Protein AF-A0A124FRN6-F1 (afdb_monomer)

Secondary structure (DSSP, 8-state):
-HHHHHHHHHHHHHHHHHHH---HHHHHHHHHHHHHHHHHHHHHHHHHHTTS--EEE----HHHHHHHHHHHHHHHHHHHHHHHHTT-HHHHHHHHHHHHHHHHHHHH-GGGS--S--EEE-HHHHHHHHHHHHHHHHHHHH-S--SHHHHHHHHHHB-BHHHHHHHHHHHHHHHHHHHGGG--HHHHHHHHHHHHHHHHHHHHHHHHHHHHHHH-TTSS--BHHHHTT-S-HHHHHHHHHHHHHHHHHHTT-TTTTHHHHH--

Foldseek 3Di:
DVLLCCLQVVLVVLLVVLVVDPDPVVLLVSLLVSLVVLLVSLVVCCVVPVPPAKDFAFDDFDVVVVVLLVVLVVLLVVQLVLCVVVVPVLSNVLSVLLNVLVVVLCVVAVQAAADRTFWMDHNVLSVQSNCLSNVVSVVSSVPSNRQQSSLSSQLSTTQALVSNLSSLVSNLVSLLCLQCVVVDPLSNVLSVLLSSLLSVLSSLLSVLVSLLCVVCVDDGGPGNVVLVVDPPVVSNVSSVVSNVSSVCSNVLHPPNVVSVVSSD

Organism: NCBI:txid2198

Sequence (264 aa):
MQTLLFLILFPILVACLLLFVKQTTLRYAVVALSALAIGGASIYLLMQYAFEGAVYFAAPSEAASLVMVAIEMGLALFIVYMGAKFRNYLAIVLAVVQAALVVYLEISFPENLHAVNNLFIDQFSIIMALIVGLIGSLIAVYAVRYMETAAMFGLVFSNNLMWLFFFWEVTTITSFLLIGYSETEEATKNAFRALVMNLLGGVAFVVALIILAATEPTSGGIDLARVLTSPDAAVILIPAVLIGFAGITKAALMPFSSWLLGAM

Nearest PDB structures (foldseek):
  7qru-assembly1_D  TM=7.683E-01  e=3.987E-05  Alkalihalophilus pseudofirmus
  6z16-assembly1_d  TM=7.969E-01  e=2.245E-04  Anoxybacillus flavithermus WK1
  6u8y-assembly1_h  TM=8.069E-01  e=8.305E-04  Pyrococcus furiosus COM1
  8b9z-assembly1_L  TM=7.164E-01  e=1.049E-03  Drosophila melanogaster
  7zmh-assembly1_4  TM=6.243E-01  e=3.703E-03  Thermochaetoides thermophila DSM 1495

InterPro domains:
  IPR001516 NADH-Ubiquinone oxidoreductase (complex I), chain 5 N-terminal [PF00662] (112-149)
  IPR001750 NADH:quinone oxidoreductase/Mrp antiporter, transmembrane domain [PF00361] (158-263)
  IPR050616 CPA3 Na+/H+ Antiporter Subunit A [PTHR43373] (74-264)

Radius of gyration: 18.69 Å; Cα contacts (8 Å, |Δi|>4): 316; chains: 1; bounding box: 45×36×56 Å

Solvent-accessible surface area (backbone atoms only — not comparable to full-atom values): 13652 Å² total; per-residue (Å²): 109,71,67,57,54,40,57,35,47,47,48,49,53,50,39,58,50,48,74,74,47,81,52,67,70,60,41,51,51,53,40,44,54,49,22,52,52,41,31,50,52,30,52,49,50,41,76,74,46,72,86,52,72,78,48,75,37,68,57,84,62,68,72,52,50,57,51,50,52,54,49,50,53,52,51,33,51,49,46,36,51,52,19,60,77,69,68,37,62,67,45,28,51,47,36,50,52,40,49,50,50,51,52,50,46,52,74,74,39,64,66,39,65,53,37,74,45,38,31,45,43,39,76,64,38,49,54,50,42,36,49,50,20,47,53,42,22,56,46,37,64,73,42,94,70,70,62,49,62,25,25,52,44,37,37,55,37,36,25,23,51,66,54,24,49,51,21,49,51,52,34,51,52,40,52,30,57,60,39,28,60,81,68,39,74,65,31,40,54,25,16,52,48,38,40,42,46,37,46,55,15,49,41,35,33,52,53,18,50,49,51,54,54,68,74,57,81,85,61,49,27,58,33,51,74,52,66,77,65,57,87,59,61,79,71,49,46,59,33,52,51,27,41,48,48,21,47,39,36,67,69,34,38,88,90,47,31,70,35,60,70,47,61,111

pLDDT: mean 74.59, std 9.1, range [41.31, 87.62]

Mean predicted aligned error: 12.72 Å

Structure (mmCIF, N/CA/C/O backbone):
data_AF-A0A124FRN6-F1
#
_entry.id   AF-A0A124FRN6-F1
#
loop_
_atom_site.group_PDB
_atom_site.id
_atom_site.type_symbol
_atom_site.label_atom_id
_atom_site.label_alt_id
_atom_site.label_comp_id
_atom_site.label_asym_id
_atom_site.label_entity_id
_atom_site.label_seq_id
_atom_site.pdbx_PDB_ins_code
_atom_site.Cartn_x
_atom_site.Cartn_y
_atom_site.Cartn_z
_atom_site.occupancy
_atom_site.B_iso_or_equiv
_atom_site.auth_seq_id
_atom_site.auth_comp_id
_atom_site.auth_asym_id
_atom_site.auth_atom_id
_atom_site.pdbx_PDB_model_num
ATOM 1 N N . MET A 1 1 ? 22.481 1.039 1.596 1.00 58.66 1 MET A N 1
ATOM 2 C CA . MET A 1 1 ? 21.882 -0.219 2.114 1.00 58.66 1 MET A CA 1
ATOM 3 C C . MET A 1 1 ? 21.465 -0.137 3.586 1.00 58.66 1 MET A C 1
ATOM 5 O O . MET A 1 1 ? 20.301 -0.382 3.867 1.00 58.66 1 MET A O 1
ATOM 9 N N . GLN A 1 2 ? 22.354 0.218 4.527 1.00 65.94 2 GLN A N 1
ATOM 10 C CA . GLN A 1 2 ? 22.026 0.239 5.970 1.00 65.94 2 GLN A CA 1
ATOM 11 C C . GLN A 1 2 ? 20.905 1.229 6.338 1.00 65.94 2 GLN A C 1
ATOM 13 O O . GLN A 1 2 ? 20.021 0.892 7.115 1.00 65.94 2 GLN A O 1
ATOM 18 N N . THR A 1 3 ? 20.895 2.415 5.732 1.00 68.75 3 THR A N 1
ATOM 19 C CA . THR A 1 3 ? 19.863 3.447 5.928 1.00 68.75 3 THR A CA 1
ATOM 20 C C . THR A 1 3 ? 18.496 3.062 5.368 1.00 68.75 3 THR A C 1
ATOM 22 O O . THR A 1 3 ? 17.485 3.328 6.009 1.00 68.75 3 THR A O 1
ATOM 25 N N . LEU A 1 4 ? 18.453 2.371 4.226 1.00 70.00 4 LEU A N 1
ATOM 26 C CA . LEU A 1 4 ? 17.211 1.838 3.651 1.00 70.00 4 LEU A CA 1
ATOM 27 C C . LEU A 1 4 ? 16.591 0.749 4.525 1.00 70.00 4 LEU A C 1
ATOM 29 O O . LEU A 1 4 ? 15.417 0.817 4.873 1.00 70.00 4 LEU A O 1
ATOM 33 N N . LEU A 1 5 ? 17.399 -0.242 4.911 1.00 71.25 5 LEU A N 1
ATOM 34 C CA . LEU A 1 5 ? 16.956 -1.315 5.801 1.00 71.25 5 LEU A CA 1
ATOM 35 C C . LEU A 1 5 ? 16.501 -0.756 7.150 1.00 71.25 5 LEU A C 1
ATOM 37 O O . LEU A 1 5 ? 15.511 -1.230 7.696 1.00 71.25 5 LEU A O 1
ATOM 41 N N . PHE A 1 6 ? 17.177 0.279 7.658 1.00 75.94 6 PHE A N 1
ATOM 42 C CA . PHE A 1 6 ? 16.745 0.995 8.852 1.00 75.94 6 PHE A CA 1
ATOM 43 C C . PHE A 1 6 ? 15.372 1.649 8.653 1.00 75.94 6 PHE A C 1
ATOM 45 O O . PHE A 1 6 ? 14.477 1.385 9.445 1.00 75.94 6 PHE A O 1
ATOM 52 N N . LEU A 1 7 ? 15.158 2.429 7.588 1.00 71.19 7 LEU A N 1
ATOM 53 C CA . LEU A 1 7 ? 13.871 3.094 7.335 1.00 71.19 7 LEU A CA 1
ATOM 54 C C . LEU A 1 7 ? 12.696 2.118 7.163 1.00 71.19 7 LEU A C 1
ATOM 56 O O . LEU A 1 7 ? 11.576 2.468 7.517 1.00 71.19 7 LEU A O 1
ATOM 60 N N . ILE A 1 8 ? 12.940 0.899 6.674 1.00 69.31 8 ILE A N 1
ATOM 61 C CA . ILE A 1 8 ? 11.899 -0.129 6.512 1.00 69.31 8 ILE A CA 1
ATOM 62 C C . ILE A 1 8 ? 11.672 -0.914 7.817 1.00 69.31 8 ILE A C 1
ATOM 64 O O . ILE A 1 8 ? 10.535 -1.066 8.263 1.00 69.31 8 ILE A O 1
ATOM 68 N N . LEU A 1 9 ? 12.736 -1.416 8.455 1.00 71.69 9 LEU A N 1
ATOM 69 C CA . LEU A 1 9 ? 12.629 -2.331 9.602 1.00 71.69 9 LEU A CA 1
ATOM 70 C C . LEU A 1 9 ? 12.412 -1.610 10.934 1.00 71.69 9 LEU A C 1
ATOM 72 O O . LEU A 1 9 ? 11.720 -2.129 11.809 1.00 71.69 9 LEU A O 1
ATOM 76 N N . PHE A 1 10 ? 12.996 -0.426 11.115 1.00 75.06 10 PHE A N 1
ATOM 77 C CA . PHE A 1 10 ? 12.925 0.305 12.378 1.00 75.06 10 PHE A CA 1
ATOM 78 C C . PHE A 1 10 ? 11.485 0.683 12.770 1.00 75.06 10 PHE A C 1
ATOM 80 O O . PHE A 1 10 ? 11.111 0.417 13.914 1.00 75.06 10 PHE A O 1
ATOM 87 N N . PRO A 1 11 ? 10.625 1.188 11.860 1.00 71.38 11 PRO A N 1
ATOM 88 C CA . PRO A 1 11 ? 9.202 1.383 12.146 1.00 71.38 11 PRO A CA 1
ATOM 89 C C . PRO A 1 11 ? 8.481 0.119 12.634 1.00 71.38 11 PRO A C 1
ATOM 91 O O . PRO A 1 11 ? 7.678 0.191 13.563 1.00 71.38 11 PRO A O 1
ATOM 94 N N . ILE A 1 12 ? 8.785 -1.041 12.040 1.00 70.31 12 ILE A N 1
ATOM 95 C CA . ILE A 1 12 ? 8.179 -2.332 12.402 1.00 70.31 12 ILE A CA 1
ATOM 96 C C . ILE A 1 12 ? 8.640 -2.758 13.797 1.00 70.31 12 ILE A C 1
ATOM 98 O O . ILE A 1 12 ? 7.826 -3.154 14.628 1.00 70.31 12 ILE A O 1
ATOM 102 N N . LEU A 1 13 ? 9.937 -2.630 14.089 1.00 75.50 13 LEU A N 1
ATOM 103 C CA . LEU A 1 13 ? 10.493 -2.933 15.409 1.00 75.50 13 LEU A CA 1
ATOM 104 C C . LEU A 1 13 ? 9.875 -2.055 16.499 1.00 75.50 13 LEU A C 1
ATOM 106 O O . LEU A 1 13 ? 9.520 -2.557 17.566 1.00 75.50 13 LEU A O 1
ATOM 110 N N . VAL A 1 14 ? 9.703 -0.761 16.223 1.00 73.19 14 VAL A N 1
ATOM 111 C CA . VAL A 1 14 ? 9.035 0.167 17.139 1.00 73.19 14 VAL A CA 1
ATOM 112 C C . VAL A 1 14 ? 7.572 -0.234 17.329 1.00 73.19 14 VAL A C 1
ATOM 114 O O . VAL A 1 14 ? 7.122 -0.312 18.469 1.00 73.19 14 VAL A O 1
ATOM 117 N N . ALA A 1 15 ? 6.845 -0.569 16.259 1.00 68.25 15 ALA A N 1
ATOM 118 C CA . ALA A 1 15 ? 5.464 -1.042 16.353 1.00 68.25 15 ALA A CA 1
ATOM 119 C C . ALA A 1 15 ? 5.342 -2.307 17.226 1.00 68.25 15 ALA A C 1
ATOM 121 O O . ALA A 1 15 ? 4.504 -2.354 18.128 1.00 68.25 15 ALA A O 1
ATOM 122 N N . CYS A 1 16 ? 6.230 -3.289 17.038 1.00 71.56 16 CYS A N 1
ATOM 123 C CA . CYS A 1 16 ? 6.304 -4.485 17.879 1.00 71.56 16 CYS A CA 1
ATOM 124 C C . CYS A 1 16 ? 6.611 -4.145 19.345 1.00 71.56 16 CYS A C 1
ATOM 126 O O . CYS A 1 16 ? 5.976 -4.686 20.247 1.00 71.56 16 CYS A O 1
ATOM 128 N N . LEU A 1 17 ? 7.541 -3.222 19.605 1.00 76.81 17 LEU A N 1
ATOM 129 C CA . LEU A 1 17 ? 7.879 -2.779 20.960 1.00 76.81 17 LEU A CA 1
ATOM 130 C C . LEU A 1 17 ? 6.670 -2.128 21.651 1.00 76.81 17 LEU A C 1
ATOM 132 O O . LEU A 1 17 ? 6.405 -2.387 22.827 1.00 76.81 17 LEU A O 1
ATOM 136 N N . LEU A 1 18 ? 5.885 -1.336 20.918 1.00 71.62 18 LEU A N 1
ATOM 137 C CA . LEU A 1 18 ? 4.692 -0.674 21.448 1.00 71.62 18 LEU A CA 1
ATOM 138 C C . LEU A 1 18 ? 3.567 -1.639 21.851 1.00 71.62 18 LEU A C 1
ATOM 140 O O . LEU A 1 18 ? 2.751 -1.267 22.701 1.00 71.62 18 LEU A O 1
ATOM 144 N N . LEU A 1 19 ? 3.544 -2.872 21.325 1.00 72.19 19 LEU A N 1
ATOM 145 C CA . LEU A 1 19 ? 2.615 -3.917 21.781 1.00 72.19 19 LEU A CA 1
ATOM 146 C C . LEU A 1 19 ? 2.880 -4.327 23.237 1.00 72.19 19 LEU A C 1
ATOM 148 O O . LEU A 1 19 ? 1.944 -4.631 23.978 1.00 72.19 19 LEU A O 1
ATOM 152 N N . PHE A 1 20 ? 4.141 -4.295 23.671 1.00 74.69 20 PHE A N 1
ATOM 153 C CA . PHE A 1 20 ? 4.539 -4.673 25.029 1.00 74.69 20 PHE A CA 1
ATOM 154 C C . PHE A 1 20 ? 4.520 -3.490 26.006 1.00 74.69 20 PHE A C 1
ATOM 156 O O . PHE A 1 20 ? 4.359 -3.678 27.214 1.00 74.69 20 PHE A O 1
ATOM 163 N N . VAL A 1 21 ? 4.622 -2.256 25.502 1.00 71.88 21 VAL A N 1
ATOM 164 C CA . VAL A 1 21 ? 4.577 -1.042 26.326 1.00 71.88 21 VAL A CA 1
ATOM 165 C C . VAL A 1 21 ? 3.128 -0.620 26.575 1.00 71.88 21 VAL A C 1
ATOM 167 O O . VAL A 1 21 ? 2.474 0.009 25.740 1.00 71.88 21 VAL A O 1
ATOM 170 N N . LYS A 1 22 ? 2.625 -0.955 27.769 1.00 66.81 22 LYS A N 1
ATOM 171 C CA . LYS A 1 22 ? 1.270 -0.597 28.230 1.00 66.81 22 LYS A CA 1
ATOM 172 C C . LYS A 1 22 ? 1.171 0.809 28.838 1.00 66.81 22 LYS A C 1
ATOM 174 O O . LYS A 1 22 ? 0.078 1.360 28.895 1.00 66.81 22 LYS A O 1
ATOM 179 N N . GLN A 1 23 ? 2.283 1.394 29.291 1.00 73.38 23 GLN A N 1
ATOM 180 C CA . GLN A 1 23 ? 2.300 2.736 29.886 1.00 73.38 23 GLN A CA 1
ATOM 181 C C . GLN A 1 23 ? 2.271 3.836 28.816 1.00 73.38 23 GLN A C 1
ATOM 183 O O . GLN A 1 23 ? 3.148 3.900 27.954 1.00 73.38 23 GLN A O 1
ATOM 188 N N . THR A 1 24 ? 1.298 4.744 28.921 1.00 65.25 24 THR A N 1
ATOM 189 C CA . THR A 1 24 ? 1.036 5.818 27.948 1.00 65.25 24 THR A CA 1
ATOM 190 C C . THR A 1 24 ? 2.215 6.779 27.777 1.00 65.25 24 THR A C 1
ATOM 192 O O . THR A 1 24 ? 2.557 7.131 26.652 1.00 65.25 24 THR A O 1
ATOM 195 N N . THR A 1 25 ? 2.892 7.153 28.866 1.00 69.88 25 THR A N 1
ATOM 196 C CA . THR A 1 25 ? 4.038 8.079 28.823 1.00 69.88 25 THR A CA 1
ATOM 197 C C . THR A 1 25 ? 5.250 7.466 28.121 1.00 69.88 25 THR A C 1
ATOM 199 O O . THR A 1 25 ? 5.882 8.120 27.296 1.00 69.88 25 THR A O 1
ATOM 202 N N . LEU A 1 26 ? 5.546 6.190 28.396 1.00 72.38 26 LEU A N 1
ATOM 203 C CA . LEU A 1 26 ? 6.624 5.462 27.721 1.00 72.38 26 LEU A CA 1
ATOM 204 C C . LEU A 1 26 ? 6.300 5.234 26.245 1.00 72.38 26 LEU A C 1
ATOM 206 O O . LEU A 1 26 ? 7.174 5.395 25.402 1.00 72.38 26 LEU A O 1
ATOM 210 N N . ARG A 1 27 ? 5.041 4.923 25.920 1.00 67.56 27 ARG A N 1
ATOM 211 C CA . ARG A 1 27 ? 4.578 4.797 24.535 1.00 67.56 27 ARG A CA 1
ATOM 212 C C . ARG A 1 27 ? 4.789 6.100 23.763 1.00 67.56 27 ARG A C 1
ATOM 214 O O . ARG A 1 27 ? 5.354 6.062 22.678 1.00 67.56 27 ARG A O 1
ATOM 221 N N . TYR A 1 28 ? 4.413 7.242 24.339 1.00 68.69 28 TYR A N 1
ATOM 222 C CA . TYR A 1 28 ? 4.639 8.546 23.714 1.00 68.69 28 TYR A CA 1
ATOM 223 C C . TYR A 1 28 ? 6.132 8.866 23.549 1.00 68.69 28 TYR A C 1
ATOM 225 O O . TYR A 1 28 ? 6.548 9.296 22.479 1.00 68.69 28 TYR A O 1
ATOM 233 N N . ALA A 1 29 ? 6.958 8.604 24.567 1.00 75.12 29 ALA A N 1
ATOM 234 C CA . ALA A 1 29 ? 8.402 8.842 24.499 1.00 75.12 29 ALA A CA 1
ATOM 235 C C . ALA A 1 29 ? 9.090 7.977 23.429 1.00 75.12 29 ALA A C 1
ATOM 237 O O . ALA A 1 29 ? 9.903 8.481 22.656 1.00 75.12 29 ALA A O 1
ATOM 238 N N . VAL A 1 30 ? 8.731 6.692 23.346 1.00 76.94 30 VAL A N 1
ATOM 239 C CA . VAL A 1 30 ? 9.224 5.775 22.309 1.00 76.94 30 VAL A CA 1
ATOM 240 C C . VAL A 1 30 ? 8.810 6.262 20.922 1.00 76.94 30 VAL A C 1
ATOM 242 O O . VAL A 1 30 ? 9.650 6.322 20.027 1.00 76.94 30 VAL A O 1
ATOM 245 N N . VAL A 1 31 ? 7.546 6.661 20.748 1.00 71.38 31 VAL A N 1
ATOM 246 C CA . VAL A 1 31 ? 7.045 7.185 19.471 1.00 71.38 31 VAL A CA 1
ATOM 247 C C . VAL A 1 31 ? 7.776 8.469 19.085 1.00 71.38 31 VAL A C 1
ATOM 249 O O . VAL A 1 31 ? 8.286 8.553 17.973 1.00 71.38 31 VAL A O 1
ATOM 252 N N . ALA A 1 32 ? 7.927 9.428 19.998 1.00 76.25 32 ALA A N 1
ATOM 253 C CA . ALA A 1 32 ? 8.621 10.686 19.730 1.00 76.25 32 ALA A CA 1
ATOM 254 C C . ALA A 1 32 ? 10.102 10.482 19.365 1.00 76.25 32 ALA A C 1
ATOM 256 O O . ALA A 1 32 ? 10.593 11.080 18.408 1.00 76.25 32 ALA A O 1
ATOM 257 N N . LEU A 1 33 ? 10.809 9.595 20.073 1.00 81.50 33 LEU A N 1
ATOM 258 C CA . LEU A 1 33 ? 12.195 9.249 19.747 1.00 81.50 33 LEU A CA 1
ATOM 259 C C . LEU A 1 33 ? 12.301 8.535 18.395 1.00 81.50 33 LEU A C 1
ATOM 261 O O . LEU A 1 33 ? 13.192 8.843 17.605 1.00 81.50 33 LEU A O 1
ATOM 265 N N . SER A 1 34 ? 11.375 7.618 18.102 1.00 77.94 34 SER A N 1
ATOM 266 C CA . SER A 1 34 ? 11.346 6.925 16.812 1.00 77.94 34 SER A CA 1
ATOM 267 C C . SER A 1 34 ? 11.038 7.870 15.651 1.00 77.94 34 SER A C 1
ATOM 269 O O . SER A 1 34 ? 11.682 7.786 14.611 1.00 77.94 34 SER A O 1
ATOM 271 N N . ALA A 1 35 ? 10.131 8.825 15.855 1.00 75.62 35 ALA A N 1
ATOM 272 C CA . ALA A 1 35 ? 9.767 9.857 14.897 1.00 75.62 35 ALA A CA 1
ATOM 273 C C . ALA A 1 35 ? 10.975 10.743 14.552 1.00 75.62 35 ALA A C 1
ATOM 275 O O . ALA A 1 35 ? 11.264 10.958 13.376 1.00 75.62 35 ALA A O 1
ATOM 276 N N . LEU A 1 36 ? 11.739 11.175 15.561 1.00 81.62 36 LEU A N 1
ATOM 277 C CA . LEU A 1 36 ? 12.985 11.920 15.356 1.00 81.62 36 LEU A CA 1
ATOM 278 C C . LEU A 1 36 ? 14.043 11.093 14.616 1.00 81.62 36 LEU A C 1
ATOM 280 O O . LEU A 1 36 ? 14.701 11.612 13.715 1.00 81.62 36 LEU A O 1
ATOM 284 N N . ALA A 1 37 ? 14.190 9.810 14.955 1.00 83.25 37 ALA A N 1
ATOM 285 C CA . ALA A 1 37 ? 15.134 8.920 14.284 1.00 83.25 37 ALA A CA 1
ATOM 286 C C . ALA A 1 37 ? 14.763 8.683 12.809 1.00 83.25 37 ALA A C 1
ATOM 288 O O . ALA A 1 37 ? 15.638 8.718 11.947 1.00 83.25 37 ALA A O 1
ATOM 289 N N . ILE A 1 38 ? 13.475 8.497 12.502 1.00 81.31 38 ILE A N 1
ATOM 290 C CA . ILE A 1 38 ? 12.964 8.304 11.136 1.00 81.31 38 ILE A CA 1
ATOM 291 C C . ILE A 1 38 ? 13.095 9.591 10.317 1.00 81.31 38 ILE A C 1
ATOM 293 O O . ILE A 1 38 ? 13.590 9.551 9.189 1.00 81.31 38 ILE A O 1
ATOM 297 N N . GLY A 1 39 ? 12.707 10.740 10.880 1.00 80.62 39 GLY A N 1
ATOM 298 C CA . GLY A 1 39 ? 12.867 12.041 10.229 1.00 80.62 39 GLY A CA 1
ATOM 299 C C . GLY A 1 39 ? 14.338 12.353 9.944 1.00 80.62 39 GLY A C 1
ATOM 300 O O . GLY A 1 39 ? 14.691 12.715 8.822 1.00 80.62 39 GLY A O 1
ATOM 301 N N . GLY A 1 40 ? 15.217 12.112 10.922 1.00 82.69 40 GLY A N 1
ATOM 302 C CA . GLY A 1 40 ? 16.664 12.259 10.766 1.00 82.69 40 GLY A CA 1
ATOM 303 C C . GLY A 1 40 ? 17.253 11.317 9.713 1.00 82.69 40 GLY A C 1
ATOM 304 O O . GLY A 1 40 ? 18.014 11.761 8.858 1.00 82.69 40 GLY A O 1
ATOM 305 N N . ALA A 1 41 ? 16.860 10.039 9.715 1.00 82.12 41 ALA A N 1
ATOM 306 C CA . ALA A 1 41 ? 17.300 9.065 8.715 1.00 82.12 41 ALA A CA 1
ATOM 307 C C . ALA A 1 41 ? 16.823 9.419 7.296 1.00 82.12 41 ALA A C 1
ATOM 309 O O . ALA A 1 41 ? 17.561 9.214 6.334 1.00 82.12 41 ALA A O 1
ATOM 310 N N . SER A 1 42 ? 15.630 10.007 7.165 1.00 80.25 42 SER A N 1
ATOM 311 C CA . SER A 1 42 ? 15.087 10.467 5.879 1.00 80.25 42 SER A CA 1
ATOM 312 C C . SER A 1 42 ? 15.861 11.675 5.332 1.00 80.25 42 SER A C 1
ATOM 314 O O . SER A 1 42 ? 16.199 11.709 4.151 1.00 80.25 42 SER A O 1
ATOM 316 N N . ILE A 1 43 ? 16.222 12.637 6.193 1.00 83.00 43 ILE A N 1
ATOM 317 C CA . ILE A 1 43 ? 17.082 13.779 5.821 1.00 83.00 43 ILE A CA 1
ATOM 318 C C . ILE A 1 43 ? 18.504 13.309 5.483 1.00 83.00 43 ILE A C 1
ATOM 320 O O . ILE A 1 43 ? 19.116 13.801 4.537 1.00 83.00 43 ILE A O 1
ATOM 324 N N . TYR A 1 44 ? 19.031 12.334 6.225 1.00 83.31 44 TYR A N 1
ATOM 325 C CA . TYR A 1 44 ? 20.341 11.753 5.944 1.00 83.31 44 TYR A CA 1
ATOM 326 C C . TYR A 1 44 ? 20.373 11.048 4.579 1.00 83.31 44 TYR A C 1
ATOM 328 O O . TYR A 1 44 ? 21.340 11.198 3.835 1.00 83.31 44 TYR A O 1
ATOM 336 N N . LEU A 1 45 ? 19.297 10.342 4.208 1.00 80.00 45 LEU A N 1
ATOM 337 C CA . LEU A 1 45 ? 19.165 9.710 2.893 1.00 80.00 45 LEU A CA 1
ATOM 338 C C . LEU A 1 45 ? 19.199 10.750 1.762 1.00 80.00 45 LEU A C 1
ATOM 340 O O . LEU A 1 45 ? 19.913 10.548 0.781 1.00 80.00 45 LEU A O 1
ATOM 344 N N . LEU A 1 46 ? 18.518 11.891 1.932 1.00 80.31 46 LEU A N 1
ATOM 345 C CA . LEU A 1 46 ? 18.615 13.022 1.002 1.00 80.31 46 LEU A CA 1
ATOM 346 C C . LEU A 1 46 ? 20.066 13.504 0.865 1.00 80.31 46 LEU A C 1
ATOM 348 O O . LEU A 1 46 ? 20.563 13.606 -0.249 1.00 80.31 46 LEU A O 1
ATOM 352 N N . MET A 1 47 ? 20.763 13.781 1.970 1.00 80.44 47 MET A N 1
ATOM 353 C CA . MET A 1 47 ? 22.143 14.287 1.909 1.00 80.44 47 MET A CA 1
ATOM 354 C C . MET A 1 47 ? 23.106 13.321 1.209 1.00 80.44 47 MET A C 1
ATOM 356 O O . MET A 1 47 ? 24.063 13.765 0.581 1.00 80.44 47 MET A O 1
ATOM 360 N N . GLN A 1 48 ? 22.853 12.017 1.319 1.00 76.62 48 GLN A N 1
ATOM 361 C CA . GLN A 1 48 ? 23.712 10.981 0.760 1.00 76.62 48 GLN A CA 1
ATOM 362 C C . GLN A 1 48 ? 23.462 10.730 -0.735 1.00 76.62 48 GLN A C 1
ATOM 364 O O . GLN A 1 48 ? 24.421 10.510 -1.465 1.00 76.62 48 GLN A O 1
ATOM 369 N N . TYR A 1 49 ? 22.205 10.779 -1.190 1.00 75.62 49 TYR A N 1
ATOM 370 C CA . TYR A 1 49 ? 21.815 10.344 -2.541 1.00 75.62 49 TYR A CA 1
ATOM 371 C C . TYR A 1 49 ? 21.193 11.447 -3.418 1.00 75.62 49 TYR A C 1
ATOM 373 O O . TYR A 1 49 ? 20.804 11.168 -4.546 1.00 75.62 49 TYR A O 1
ATOM 381 N N . ALA A 1 50 ? 21.116 12.706 -2.960 1.00 67.50 50 ALA A N 1
ATOM 382 C CA . ALA A 1 50 ? 20.476 13.803 -3.707 1.00 67.50 50 ALA A CA 1
ATOM 383 C C . ALA A 1 50 ? 21.060 14.066 -5.108 1.00 67.50 50 ALA A C 1
ATOM 385 O O . ALA A 1 50 ? 20.350 14.582 -5.971 1.00 67.50 50 ALA A O 1
ATOM 386 N N . PHE A 1 51 ? 22.336 13.742 -5.332 1.00 63.84 51 PHE A N 1
ATOM 387 C CA . PHE A 1 51 ? 23.041 14.016 -6.590 1.00 63.84 51 PHE A CA 1
ATOM 388 C C . PHE A 1 51 ? 23.507 12.752 -7.324 1.00 63.84 51 PHE A C 1
ATOM 390 O O . PHE A 1 51 ? 24.099 12.861 -8.397 1.00 63.84 51 PHE A O 1
ATOM 397 N N . GLU A 1 52 ? 23.244 11.565 -6.774 1.00 62.03 52 GLU A N 1
ATOM 398 C CA . GLU A 1 52 ? 23.521 10.298 -7.453 1.00 62.03 52 GLU A CA 1
ATOM 399 C C . GLU A 1 52 ? 22.300 9.876 -8.290 1.00 62.03 52 GLU A C 1
ATOM 401 O O . GLU A 1 52 ? 21.155 10.184 -7.955 1.00 62.03 52 GLU A O 1
ATOM 406 N N . GLY A 1 53 ? 22.543 9.219 -9.431 1.00 61.00 53 GLY A N 1
ATOM 407 C CA . GLY A 1 53 ? 21.483 8.625 -10.257 1.00 61.00 53 GLY A CA 1
ATOM 408 C C . GLY A 1 53 ? 20.813 7.432 -9.563 1.00 61.00 53 GLY A C 1
ATOM 409 O O . GLY A 1 53 ? 21.042 7.185 -8.385 1.00 61.00 53 GLY A O 1
ATOM 410 N N . ALA A 1 54 ? 19.995 6.660 -10.284 1.00 62.78 54 ALA A N 1
ATOM 411 C CA . ALA A 1 54 ? 19.323 5.499 -9.698 1.00 62.78 54 ALA A CA 1
ATOM 412 C C . ALA A 1 54 ? 20.336 4.472 -9.144 1.00 62.78 54 ALA A C 1
ATOM 414 O O . ALA A 1 54 ? 21.115 3.890 -9.903 1.00 62.78 54 ALA A O 1
ATOM 415 N N . VAL A 1 55 ? 20.323 4.249 -7.823 1.00 66.75 55 VAL A N 1
ATOM 416 C CA . VAL A 1 55 ? 21.183 3.269 -7.139 1.00 66.75 55 VAL A CA 1
ATOM 417 C C . VAL A 1 55 ? 20.358 2.038 -6.779 1.00 66.75 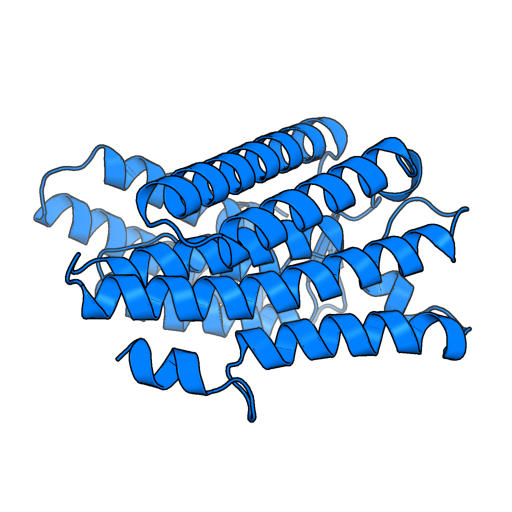55 VAL A C 1
ATOM 419 O O . VAL A 1 55 ? 19.329 2.133 -6.108 1.00 66.75 55 VAL A O 1
ATOM 422 N N . TYR A 1 56 ? 20.836 0.869 -7.199 1.00 70.75 56 TYR A N 1
ATOM 423 C CA . TYR A 1 56 ? 20.177 -0.419 -6.991 1.00 70.75 56 TYR A CA 1
ATOM 424 C C . TYR A 1 56 ? 20.895 -1.232 -5.908 1.00 70.75 56 TYR A C 1
ATOM 426 O O . TYR A 1 56 ? 22.124 -1.299 -5.885 1.00 70.75 56 TYR A O 1
ATOM 434 N N . PHE A 1 57 ? 20.134 -1.867 -5.015 1.00 65.88 57 PHE A N 1
ATOM 435 C CA . PHE A 1 57 ? 20.657 -2.702 -3.934 1.00 65.88 57 PHE A CA 1
ATOM 436 C C . PHE A 1 57 ? 20.129 -4.139 -4.038 1.00 65.88 57 PHE A C 1
ATOM 438 O O . PHE A 1 57 ? 18.919 -4.374 -4.111 1.00 65.88 57 PHE A O 1
ATOM 445 N N . ALA A 1 58 ? 21.042 -5.107 -3.959 1.00 62.69 58 ALA A N 1
ATOM 446 C CA . ALA A 1 58 ? 20.721 -6.522 -3.822 1.00 62.69 58 ALA A CA 1
ATOM 447 C C . ALA A 1 58 ? 20.467 -6.865 -2.341 1.00 62.69 58 ALA A C 1
ATOM 449 O O . ALA A 1 58 ? 21.330 -6.640 -1.491 1.00 62.69 58 ALA A O 1
ATOM 450 N N . ALA A 1 59 ? 19.286 -7.401 -2.023 1.00 57.94 59 ALA A N 1
ATOM 451 C CA . ALA A 1 59 ? 18.950 -7.926 -0.694 1.00 57.94 59 ALA A CA 1
ATOM 452 C C . ALA A 1 59 ? 18.805 -9.461 -0.766 1.00 57.94 59 ALA A C 1
ATOM 454 O O . ALA A 1 59 ? 18.299 -9.941 -1.782 1.00 57.94 59 ALA A O 1
ATOM 455 N N . PRO A 1 60 ? 19.210 -10.233 0.266 1.00 55.59 60 PRO A N 1
ATOM 456 C CA . PRO A 1 60 ? 19.161 -11.698 0.230 1.00 55.59 60 PRO A CA 1
ATOM 457 C C . PRO A 1 60 ? 17.723 -12.207 0.019 1.00 55.59 60 PRO A C 1
ATOM 459 O O . PRO A 1 60 ? 16.824 -11.860 0.784 1.00 55.59 60 PRO A O 1
ATOM 462 N N . SER A 1 61 ? 17.511 -12.998 -1.037 1.00 60.19 61 SER A N 1
ATOM 463 C CA . SER A 1 61 ? 16.219 -13.131 -1.731 1.00 60.19 61 SER A CA 1
ATOM 464 C C . SER A 1 61 ? 15.359 -14.346 -1.347 1.00 60.19 61 SER A C 1
ATOM 466 O O . SER A 1 61 ? 14.143 -14.283 -1.512 1.00 60.19 61 SER A O 1
ATOM 468 N N . GLU A 1 62 ? 15.928 -15.438 -0.829 1.00 60.59 62 GLU A N 1
ATOM 469 C CA . GLU A 1 62 ? 15.165 -16.690 -0.630 1.00 60.59 62 GLU A CA 1
ATOM 470 C C . GLU A 1 62 ? 14.418 -16.764 0.710 1.00 60.59 62 GLU A C 1
ATOM 472 O O . GLU A 1 62 ? 13.243 -17.109 0.756 1.00 60.59 62 GLU A O 1
ATOM 477 N N . ALA A 1 63 ? 15.054 -16.389 1.823 1.00 63.41 63 ALA A N 1
ATOM 478 C CA . ALA A 1 63 ? 14.384 -16.440 3.127 1.00 63.41 63 ALA A CA 1
ATOM 479 C C . ALA A 1 63 ? 13.324 -15.333 3.286 1.00 63.41 63 ALA A C 1
ATOM 481 O O . ALA A 1 63 ? 12.316 -15.527 3.960 1.00 63.41 63 ALA A O 1
ATOM 482 N N . ALA A 1 64 ? 13.541 -14.170 2.664 1.00 65.12 64 ALA A N 1
ATOM 483 C CA . ALA A 1 64 ? 12.621 -13.039 2.746 1.00 65.12 64 ALA A CA 1
ATOM 484 C C . ALA A 1 64 ? 11.341 -13.264 1.923 1.00 65.12 64 ALA A C 1
ATOM 486 O O . ALA A 1 64 ? 10.262 -12.912 2.393 1.00 65.12 64 ALA A O 1
ATOM 487 N N . SER A 1 65 ? 11.447 -13.880 0.738 1.00 66.81 65 SER A N 1
ATOM 488 C CA . SER A 1 65 ? 10.295 -14.222 -0.117 1.00 66.81 65 SER A CA 1
ATOM 489 C C . SER A 1 65 ? 9.347 -15.199 0.574 1.00 66.81 65 SER A C 1
ATOM 491 O O . SER A 1 65 ? 8.170 -14.882 0.731 1.00 66.81 65 SER A O 1
ATOM 493 N N . LEU A 1 66 ? 9.875 -16.302 1.116 1.00 70.94 66 LEU A N 1
ATOM 494 C CA . LEU A 1 66 ? 9.082 -17.286 1.863 1.00 70.94 66 LEU A CA 1
ATOM 495 C C . LEU A 1 66 ? 8.345 -16.655 3.059 1.00 70.94 66 LEU A C 1
ATOM 497 O O . LEU A 1 66 ? 7.179 -16.951 3.321 1.00 70.94 66 LEU A O 1
ATOM 501 N N . VAL A 1 67 ? 9.023 -15.770 3.797 1.00 73.56 67 VAL A N 1
ATOM 502 C CA . VAL A 1 67 ? 8.429 -15.078 4.947 1.00 73.56 67 VAL A CA 1
ATOM 503 C C . VAL A 1 67 ? 7.328 -14.111 4.508 1.00 73.56 67 VAL A C 1
ATOM 505 O O . VAL A 1 67 ? 6.290 -14.061 5.164 1.00 73.56 67 VAL A O 1
ATOM 508 N N . MET A 1 68 ? 7.506 -13.369 3.411 1.00 70.94 68 MET A N 1
ATOM 509 C CA . MET A 1 68 ? 6.471 -12.453 2.914 1.00 70.94 68 MET A CA 1
ATOM 510 C C . MET A 1 68 ? 5.217 -13.198 2.470 1.00 70.94 68 MET A C 1
ATOM 512 O O . MET A 1 68 ? 4.128 -12.822 2.889 1.00 70.94 68 MET A O 1
ATOM 516 N N . VAL A 1 69 ? 5.357 -14.297 1.730 1.00 73.31 69 VAL A N 1
ATOM 517 C CA . VAL A 1 69 ? 4.223 -15.131 1.297 1.00 73.31 69 VAL A CA 1
ATOM 518 C C . VAL A 1 69 ? 3.488 -15.724 2.495 1.00 73.31 69 VAL A C 1
ATOM 520 O O . VAL A 1 69 ? 2.258 -15.699 2.560 1.00 73.31 69 VAL A O 1
ATOM 523 N N . ALA A 1 70 ? 4.225 -16.214 3.497 1.00 77.31 70 ALA A N 1
ATOM 524 C CA . ALA A 1 70 ? 3.621 -16.705 4.732 1.00 77.31 70 ALA A CA 1
ATOM 525 C C . ALA A 1 70 ? 2.818 -15.606 5.454 1.00 77.31 70 ALA A C 1
ATOM 527 O O . ALA A 1 70 ? 1.730 -15.872 5.972 1.00 77.31 70 ALA A O 1
ATOM 528 N N . ILE A 1 71 ? 3.327 -14.368 5.463 1.00 79.31 71 ILE A N 1
ATOM 529 C CA . ILE A 1 71 ? 2.613 -13.211 6.013 1.00 79.31 71 ILE A CA 1
ATOM 530 C C . ILE A 1 71 ? 1.376 -12.891 5.165 1.00 79.31 71 ILE A C 1
ATOM 532 O O . ILE A 1 71 ? 0.306 -12.722 5.743 1.00 79.31 71 ILE A O 1
ATOM 536 N N . GLU A 1 72 ? 1.469 -12.859 3.833 1.00 78.31 72 GLU A N 1
ATOM 537 C CA . GLU A 1 72 ? 0.322 -12.612 2.943 1.00 78.31 72 GLU A CA 1
ATOM 538 C C . GLU A 1 72 ? -0.790 -13.640 3.142 1.00 78.31 72 GLU A C 1
ATOM 540 O O . GLU A 1 72 ? -1.952 -13.267 3.296 1.00 78.31 72 GLU A O 1
ATOM 545 N N . MET A 1 73 ? -0.446 -14.925 3.237 1.00 81.31 73 MET A N 1
ATOM 546 C CA . MET A 1 73 ? -1.415 -15.984 3.530 1.00 81.31 73 MET A CA 1
ATOM 547 C C . MET A 1 73 ? -2.054 -15.798 4.910 1.00 81.31 73 MET A C 1
ATOM 549 O O . MET A 1 73 ? -3.263 -15.983 5.067 1.00 81.31 73 MET A O 1
ATOM 553 N N . GLY A 1 74 ? -1.276 -15.375 5.911 1.00 82.88 74 GLY A N 1
ATOM 554 C CA . GLY A 1 74 ? -1.794 -15.017 7.232 1.00 82.88 74 GLY A CA 1
ATOM 555 C C . GLY A 1 74 ? -2.766 -13.832 7.192 1.00 82.88 74 GLY A C 1
ATOM 556 O O . GLY A 1 74 ? -3.826 -13.874 7.821 1.00 82.88 74 GLY A O 1
ATOM 557 N N . LEU A 1 75 ? -2.444 -12.796 6.418 1.00 78.00 75 LEU A N 1
ATOM 558 C CA . LEU A 1 75 ? -3.288 -11.619 6.216 1.00 78.00 75 LEU A CA 1
ATOM 559 C C . LEU A 1 75 ? -4.579 -11.973 5.464 1.00 78.00 75 LEU A C 1
ATOM 561 O O . LEU A 1 75 ? -5.662 -11.558 5.881 1.00 78.00 75 LEU A O 1
ATOM 565 N N . ALA A 1 76 ? -4.499 -12.801 4.421 1.00 82.00 76 ALA A N 1
ATOM 566 C CA . ALA A 1 76 ? -5.663 -13.298 3.695 1.00 82.00 76 ALA A CA 1
ATOM 567 C C . ALA A 1 76 ? -6.593 -14.111 4.609 1.00 82.00 76 ALA A C 1
ATOM 569 O O . ALA A 1 76 ? -7.801 -13.871 4.633 1.00 82.00 76 ALA A O 1
ATOM 570 N N . LEU A 1 77 ? -6.041 -15.013 5.432 1.00 85.62 77 LEU A N 1
ATOM 571 C CA . LEU A 1 77 ? -6.808 -15.754 6.441 1.00 85.62 77 LEU A CA 1
ATOM 572 C C . LEU A 1 77 ? -7.470 -14.820 7.459 1.00 85.62 77 LEU A C 1
ATOM 574 O O . LEU A 1 77 ? -8.628 -15.034 7.823 1.00 85.62 77 LEU A O 1
ATOM 578 N N . PHE A 1 78 ? -6.773 -13.769 7.894 1.00 83.00 78 PHE A N 1
ATOM 579 C CA . PHE A 1 78 ? -7.337 -12.763 8.790 1.00 83.00 78 PHE A CA 1
ATOM 580 C C . PHE A 1 78 ? -8.514 -12.015 8.148 1.00 83.00 78 PHE A C 1
ATOM 582 O O . PHE A 1 78 ? -9.557 -11.855 8.787 1.00 83.00 78 PHE A O 1
ATOM 589 N N . ILE A 1 79 ? -8.396 -11.613 6.878 1.00 79.69 79 ILE A N 1
ATOM 590 C CA . ILE A 1 79 ? -9.487 -10.965 6.137 1.00 79.69 79 ILE A CA 1
ATOM 591 C C . ILE A 1 79 ? -10.665 -11.923 5.955 1.00 79.69 79 ILE A C 1
ATOM 593 O O . ILE A 1 79 ? -11.808 -11.515 6.152 1.00 79.69 79 ILE A O 1
ATOM 597 N N . VAL A 1 80 ? -10.419 -13.197 5.642 1.00 84.56 80 VAL A N 1
ATOM 598 C CA . VAL A 1 80 ? -11.473 -14.217 5.528 1.00 84.56 80 VAL A CA 1
ATOM 599 C C . VAL A 1 80 ? -12.180 -14.425 6.867 1.00 84.56 80 VAL A C 1
ATOM 601 O O . VAL A 1 80 ? -13.409 -14.448 6.912 1.00 84.56 80 VAL A O 1
ATOM 604 N N . TYR A 1 81 ? -11.432 -14.509 7.970 1.00 85.50 81 TYR A N 1
ATOM 605 C CA . TYR A 1 81 ? -11.992 -14.623 9.316 1.00 85.50 81 TYR A CA 1
ATOM 606 C C . TYR A 1 81 ? -12.847 -13.403 9.687 1.00 85.50 81 TYR A C 1
ATOM 608 O O . TYR A 1 81 ? -13.986 -13.553 10.135 1.00 85.50 81 TYR A O 1
ATOM 616 N N . MET A 1 82 ? -12.338 -12.190 9.458 1.00 74.62 82 MET A N 1
ATOM 617 C CA . MET A 1 82 ? -13.078 -10.951 9.712 1.00 74.62 82 MET A CA 1
ATOM 618 C C . MET A 1 82 ? -14.302 -10.831 8.798 1.00 74.62 82 MET A C 1
ATOM 620 O O . MET A 1 82 ? -15.392 -10.502 9.261 1.00 74.62 82 MET A O 1
ATOM 624 N N . GLY A 1 83 ? -14.171 -11.172 7.518 1.00 76.81 83 GLY A N 1
ATOM 625 C CA . GLY A 1 83 ? -15.278 -11.220 6.568 1.00 76.81 83 GLY A CA 1
ATOM 626 C C . GLY A 1 83 ? -16.368 -12.202 7.000 1.00 76.81 83 GLY A C 1
ATOM 627 O O . GLY A 1 83 ? -17.549 -11.863 6.938 1.00 76.81 83 GLY A O 1
ATOM 628 N N . ALA A 1 84 ? -15.994 -13.380 7.510 1.00 83.94 84 ALA A N 1
ATOM 629 C CA . ALA A 1 84 ? -16.932 -14.370 8.039 1.00 83.94 84 ALA A CA 1
ATOM 630 C C . ALA A 1 84 ? -17.622 -13.879 9.321 1.00 83.94 84 ALA A C 1
ATOM 632 O O . ALA A 1 84 ? -18.845 -13.983 9.439 1.00 83.94 84 ALA A O 1
ATOM 633 N N . LYS A 1 85 ? -16.863 -13.275 10.246 1.00 79.56 85 LYS A N 1
ATOM 634 C CA . LYS A 1 85 ? -17.381 -12.695 11.496 1.00 79.56 85 LYS A CA 1
ATOM 635 C C . LYS A 1 85 ? -18.429 -11.608 11.238 1.00 79.56 85 LYS A C 1
ATOM 637 O O . LYS A 1 85 ? -19.438 -11.561 11.935 1.00 79.56 85 LYS A O 1
ATOM 642 N N . PHE A 1 86 ? -18.218 -10.775 10.220 1.00 75.69 86 PHE A N 1
ATOM 643 C CA . PHE A 1 86 ? -19.103 -9.659 9.869 1.00 75.69 86 PHE A CA 1
ATOM 644 C C . PHE A 1 86 ? -20.022 -9.943 8.662 1.00 75.69 86 PHE A C 1
ATOM 646 O O . PHE A 1 86 ? -20.654 -9.027 8.140 1.00 75.69 86 PHE A O 1
ATOM 653 N N . ARG A 1 87 ? -20.128 -11.211 8.225 1.00 78.38 87 ARG A N 1
ATOM 654 C CA . ARG A 1 87 ? -20.959 -11.687 7.094 1.00 78.38 87 ARG A CA 1
ATOM 655 C C . ARG A 1 87 ? -20.781 -10.911 5.779 1.00 78.38 87 ARG A C 1
ATOM 657 O O . ARG A 1 87 ? -21.712 -10.810 4.981 1.00 78.38 87 ARG A O 1
ATOM 664 N N . ASN A 1 88 ? -19.587 -10.385 5.517 1.00 76.50 88 ASN A N 1
ATOM 665 C CA . ASN A 1 88 ? -19.295 -9.694 4.267 1.00 76.50 88 ASN A CA 1
ATOM 666 C C . ASN A 1 88 ? -18.705 -10.664 3.236 1.00 76.50 88 ASN A C 1
ATOM 668 O O . ASN A 1 88 ? -17.490 -10.824 3.124 1.00 76.50 88 ASN A O 1
ATOM 672 N N . TYR A 1 89 ? -19.588 -11.311 2.474 1.00 80.31 89 TYR A N 1
ATOM 673 C CA . TYR A 1 89 ? -19.213 -12.321 1.481 1.00 80.31 89 TYR A CA 1
ATOM 674 C C . TYR A 1 89 ? -18.329 -11.774 0.352 1.00 80.31 89 TYR A C 1
ATOM 676 O O . TYR A 1 89 ? -17.492 -12.511 -0.160 1.00 80.31 89 TYR A O 1
ATOM 684 N N . LEU A 1 90 ? -18.452 -10.489 -0.005 1.00 76.94 90 LEU A N 1
ATOM 685 C CA . LEU A 1 90 ? -17.610 -9.875 -1.040 1.00 76.94 90 LEU A CA 1
ATOM 686 C C . LEU A 1 90 ? -16.149 -9.782 -0.594 1.00 76.94 90 LEU A C 1
ATOM 688 O O . LEU A 1 90 ? -15.259 -10.119 -1.367 1.00 76.94 90 LEU A O 1
ATOM 692 N N . ALA A 1 91 ? -15.902 -9.388 0.658 1.00 75.00 91 ALA A N 1
ATOM 693 C CA . ALA A 1 91 ? -14.549 -9.334 1.210 1.00 75.00 91 ALA A CA 1
ATOM 694 C C . ALA A 1 91 ? -13.905 -10.729 1.268 1.00 75.00 91 ALA A C 1
ATOM 696 O O . ALA A 1 91 ? -12.733 -10.874 0.936 1.00 75.00 91 ALA A O 1
ATOM 697 N N . ILE A 1 92 ? -14.685 -11.760 1.622 1.00 81.19 92 ILE A N 1
ATOM 698 C CA . ILE A 1 92 ? -14.214 -13.154 1.637 1.00 81.19 92 ILE A CA 1
ATOM 699 C C . ILE A 1 92 ? -13.841 -13.609 0.225 1.00 81.19 92 ILE A C 1
ATOM 701 O O . ILE A 1 92 ? -12.741 -14.112 0.021 1.00 81.19 92 ILE A O 1
ATOM 705 N N . VAL A 1 93 ? -14.739 -13.430 -0.751 1.00 85.00 93 VAL A N 1
ATOM 706 C CA . VAL A 1 93 ? -14.501 -13.874 -2.132 1.00 85.00 93 VAL A CA 1
ATOM 707 C C . VAL A 1 93 ? -13.289 -13.163 -2.724 1.00 85.00 93 VAL A C 1
ATOM 709 O O . VAL A 1 93 ? -12.426 -13.828 -3.286 1.00 85.00 93 VAL A O 1
ATOM 712 N N . LEU A 1 94 ? -13.184 -11.841 -2.558 1.00 80.12 94 LEU A N 1
ATOM 713 C CA . LEU A 1 94 ? -12.047 -11.075 -3.071 1.00 80.12 94 LEU A CA 1
ATOM 714 C C . LEU A 1 94 ? -10.729 -11.505 -2.419 1.00 80.12 94 LEU A C 1
ATOM 716 O O . LEU A 1 94 ? -9.770 -11.754 -3.140 1.00 80.12 94 LEU A O 1
ATOM 720 N N . ALA A 1 95 ? -10.694 -11.679 -1.094 1.00 82.88 95 ALA A N 1
ATOM 721 C CA . ALA A 1 95 ? -9.489 -12.121 -0.394 1.00 82.88 95 ALA A CA 1
ATOM 722 C C . ALA A 1 95 ? -9.053 -13.537 -0.805 1.00 82.88 95 ALA A C 1
ATOM 724 O O . ALA A 1 95 ? -7.864 -13.785 -0.985 1.00 82.88 95 ALA A O 1
ATOM 725 N N . VAL A 1 96 ? -10.003 -14.461 -0.997 1.00 86.19 96 VAL A N 1
ATOM 726 C CA . VAL A 1 96 ? -9.708 -15.829 -1.455 1.00 86.19 96 VAL A CA 1
ATOM 727 C C . VAL A 1 96 ? -9.205 -15.830 -2.895 1.00 86.19 96 VAL A C 1
ATOM 729 O O . VAL A 1 96 ? -8.216 -16.497 -3.185 1.00 86.19 96 VAL A O 1
ATOM 732 N N . VAL A 1 97 ? -9.852 -15.082 -3.794 1.00 87.50 97 VAL A N 1
ATOM 733 C CA . VAL A 1 97 ? -9.415 -14.963 -5.195 1.00 87.50 97 VAL A CA 1
ATOM 734 C C . VAL A 1 97 ? -8.017 -14.358 -5.259 1.00 87.50 97 VAL A C 1
ATOM 736 O O . VAL A 1 97 ? -7.156 -14.888 -5.952 1.00 87.50 97 VAL A O 1
ATOM 739 N N . GLN A 1 98 ? -7.765 -13.297 -4.499 1.00 81.19 98 GLN A N 1
ATOM 740 C CA . GLN A 1 98 ? -6.461 -12.650 -4.437 1.00 81.19 98 GLN A CA 1
ATOM 741 C C . GLN A 1 98 ? -5.376 -13.593 -3.904 1.00 81.19 98 GLN A C 1
ATOM 743 O O . GLN A 1 98 ? -4.343 -13.744 -4.550 1.00 81.19 98 GLN A O 1
ATOM 748 N N . ALA A 1 99 ? -5.623 -14.284 -2.788 1.00 84.31 99 ALA A N 1
ATOM 749 C CA . ALA A 1 99 ? -4.680 -15.258 -2.239 1.00 84.31 99 ALA A CA 1
ATOM 750 C C . ALA A 1 99 ? -4.410 -16.413 -3.219 1.00 84.31 99 ALA A C 1
ATOM 752 O O . ALA A 1 99 ? -3.266 -16.822 -3.399 1.00 84.31 99 ALA A O 1
ATOM 753 N N . ALA A 1 100 ? -5.445 -16.909 -3.904 1.00 83.19 100 ALA A N 1
ATOM 754 C CA . ALA A 1 100 ? -5.297 -17.955 -4.912 1.00 83.19 100 ALA A CA 1
ATOM 755 C C . ALA A 1 100 ? -4.445 -17.495 -6.106 1.00 83.19 100 ALA A C 1
ATOM 757 O O . ALA A 1 100 ? -3.630 -18.269 -6.605 1.00 83.19 100 ALA A O 1
ATOM 758 N N . LEU A 1 101 ? -4.603 -16.243 -6.546 1.00 81.06 101 LEU A N 1
ATOM 759 C CA . LEU A 1 101 ? -3.802 -15.666 -7.627 1.00 81.06 101 LEU A CA 1
ATOM 760 C C . LEU A 1 101 ? -2.330 -15.486 -7.228 1.00 81.06 101 LEU A C 1
ATOM 762 O O . LEU A 1 101 ? -1.456 -15.771 -8.042 1.00 81.06 101 LEU A O 1
ATOM 766 N N . VAL A 1 102 ? -2.049 -15.072 -5.987 1.00 80.62 102 VAL A N 1
ATOM 767 C CA . VAL A 1 102 ? -0.677 -14.974 -5.452 1.00 80.62 102 VAL A CA 1
ATOM 768 C C . VAL A 1 102 ? -0.006 -16.348 -5.425 1.00 80.62 102 VAL A C 1
ATOM 770 O O . VAL A 1 102 ? 1.080 -16.515 -5.976 1.00 80.62 102 VAL A O 1
ATOM 773 N N . VAL A 1 103 ? -0.687 -17.356 -4.870 1.00 80.50 103 VAL A N 1
ATOM 774 C CA . VAL A 1 103 ? -0.177 -18.737 -4.825 1.00 80.50 103 VAL A CA 1
ATOM 775 C C . VAL A 1 103 ? 0.037 -19.294 -6.236 1.00 80.50 103 VAL A C 1
ATOM 777 O O . VAL A 1 103 ? 1.030 -19.970 -6.495 1.00 80.50 103 VAL A O 1
ATOM 780 N N . TYR A 1 104 ? -0.867 -18.995 -7.174 1.00 80.25 104 TYR A N 1
ATOM 781 C CA . TYR A 1 104 ? -0.708 -19.394 -8.572 1.00 80.25 104 TYR A CA 1
ATOM 782 C C . TYR A 1 104 ? 0.534 -18.766 -9.216 1.00 80.25 104 TYR A C 1
ATOM 784 O O . TYR A 1 104 ? 1.257 -19.459 -9.934 1.00 80.25 104 TYR A O 1
ATOM 792 N N . LEU A 1 105 ? 0.794 -17.483 -8.954 1.00 74.31 105 LEU A N 1
ATOM 793 C CA . LEU A 1 105 ? 1.957 -16.764 -9.474 1.00 74.31 105 LEU A CA 1
ATOM 794 C C . LEU A 1 105 ? 3.260 -17.395 -8.958 1.00 74.31 105 LEU A C 1
ATOM 796 O O . LEU A 1 105 ? 4.161 -17.671 -9.747 1.00 74.31 105 LEU A O 1
ATOM 800 N N . GLU A 1 106 ? 3.325 -17.709 -7.666 1.00 72.19 106 GLU A N 1
ATOM 801 C CA . GLU A 1 106 ? 4.513 -18.289 -7.036 1.00 72.19 106 GLU A CA 1
ATOM 802 C C . GLU A 1 106 ? 4.814 -19.722 -7.496 1.00 72.19 106 GLU A C 1
ATOM 804 O O . GLU A 1 106 ? 5.962 -20.048 -7.794 1.00 72.19 106 GLU A O 1
ATOM 809 N N . ILE A 1 107 ? 3.786 -20.569 -7.628 1.00 73.69 107 ILE A N 1
ATOM 810 C CA . ILE A 1 107 ? 3.958 -21.948 -8.112 1.00 73.69 107 ILE A CA 1
ATOM 811 C C . ILE A 1 107 ? 4.317 -21.969 -9.605 1.00 73.69 107 ILE A C 1
ATOM 813 O O . ILE A 1 107 ? 5.083 -22.828 -10.042 1.00 73.69 107 ILE A O 1
ATOM 817 N N . SER A 1 108 ? 3.761 -21.047 -10.396 1.00 72.38 108 SER A N 1
ATOM 818 C CA . SER A 1 108 ? 3.930 -21.052 -11.854 1.00 72.38 108 SER A CA 1
ATOM 819 C C . SER A 1 108 ? 5.224 -20.382 -12.319 1.00 72.38 108 SER A C 1
ATOM 821 O O . SER A 1 108 ? 5.723 -20.731 -13.387 1.00 72.38 108 SER A O 1
ATOM 823 N N . PHE A 1 109 ? 5.780 -19.440 -11.547 1.00 65.44 109 PHE A N 1
ATOM 824 C CA . PHE A 1 109 ? 6.948 -18.647 -11.953 1.00 65.44 109 PHE A CA 1
ATOM 825 C C . PHE A 1 109 ? 8.018 -18.493 -10.851 1.00 65.44 109 PHE A C 1
ATOM 827 O O . PHE A 1 109 ? 8.395 -17.365 -10.526 1.00 65.44 109 PHE A O 1
ATOM 834 N N . PRO A 1 110 ? 8.575 -19.591 -10.305 1.00 59.00 110 PRO A N 1
ATOM 835 C CA . PRO A 1 110 ? 9.567 -19.525 -9.228 1.00 59.00 110 PRO A CA 1
ATOM 836 C C . PRO A 1 110 ? 10.854 -18.777 -9.629 1.00 59.00 110 PRO A C 1
ATOM 838 O O . PRO A 1 110 ? 11.386 -18.003 -8.840 1.00 59.00 110 PRO A O 1
ATOM 841 N N . GLU A 1 111 ? 11.336 -18.917 -10.870 1.00 54.62 111 GLU A N 1
ATOM 842 C CA . GLU A 1 111 ? 12.592 -18.280 -11.313 1.00 54.62 111 GLU A CA 1
ATOM 843 C C . GLU A 1 111 ? 12.455 -16.782 -11.667 1.00 54.62 111 GLU A C 1
ATOM 845 O O . GLU A 1 111 ? 13.443 -16.049 -11.620 1.00 54.62 111 GLU A O 1
ATOM 850 N N . ASN A 1 112 ? 11.243 -16.285 -11.956 1.00 50.91 112 ASN A N 1
ATOM 851 C CA . ASN A 1 112 ? 11.004 -14.881 -12.342 1.00 50.91 112 ASN A CA 1
ATOM 852 C C . ASN A 1 112 ? 10.701 -13.954 -11.154 1.00 50.91 112 ASN A C 1
ATOM 854 O O . ASN A 1 112 ? 10.454 -12.765 -11.342 1.00 50.91 112 ASN A O 1
ATOM 858 N N . LEU A 1 113 ? 10.731 -14.473 -9.928 1.00 52.72 113 LEU A N 1
ATOM 859 C CA . LEU A 1 113 ? 10.439 -13.719 -8.703 1.00 52.72 113 LEU A CA 1
ATOM 860 C C . LEU A 1 113 ? 11.691 -13.216 -7.981 1.00 52.72 113 LEU A C 1
ATOM 862 O O . LEU A 1 113 ? 11.624 -12.288 -7.167 1.00 52.72 113 LEU A O 1
ATOM 866 N N . HIS A 1 114 ? 12.848 -13.782 -8.317 1.00 54.41 114 HIS A N 1
ATOM 867 C CA . HIS A 1 114 ? 14.132 -13.421 -7.735 1.00 54.41 114 HIS A CA 1
ATOM 868 C C . HIS A 1 114 ? 14.761 -12.252 -8.493 1.00 54.41 114 HIS A C 1
ATOM 870 O O . HIS A 1 114 ? 15.654 -12.426 -9.318 1.00 54.41 114 HIS A O 1
ATOM 876 N N . ALA A 1 115 ? 14.306 -11.040 -8.184 1.00 53.56 115 ALA A N 1
ATOM 877 C CA . ALA A 1 115 ? 14.990 -9.829 -8.609 1.00 53.56 115 ALA A CA 1
ATOM 878 C C . ALA A 1 115 ? 16.427 -9.808 -8.058 1.00 53.56 115 ALA A C 1
ATOM 880 O O . ALA A 1 115 ? 16.652 -9.912 -6.848 1.00 53.56 115 ALA A O 1
ATOM 881 N N . VAL A 1 116 ? 17.412 -9.635 -8.945 1.00 57.56 116 VAL A N 1
ATOM 882 C CA . VAL A 1 116 ? 18.833 -9.492 -8.564 1.00 57.56 116 VAL A CA 1
ATOM 883 C C . VAL A 1 116 ? 19.037 -8.234 -7.702 1.00 57.56 116 VAL A C 1
ATOM 885 O O . VAL A 1 116 ? 19.892 -8.218 -6.819 1.00 57.56 116 VAL A O 1
ATOM 888 N N . ASN A 1 117 ? 18.197 -7.208 -7.899 1.00 58.28 117 ASN A N 1
ATOM 889 C CA . ASN A 1 117 ? 18.190 -5.955 -7.143 1.00 58.28 117 ASN A CA 1
ATOM 890 C C . ASN A 1 117 ? 16.793 -5.663 -6.564 1.00 58.28 117 ASN A C 1
ATOM 892 O O . ASN A 1 117 ? 15.944 -5.066 -7.226 1.00 58.28 117 ASN A O 1
ATOM 896 N N . ASN A 1 118 ? 16.558 -6.061 -5.312 1.00 66.38 118 ASN A N 1
ATOM 897 C CA . ASN A 1 118 ? 15.247 -5.968 -4.652 1.00 66.38 118 ASN A CA 1
ATOM 898 C C . ASN A 1 118 ? 14.842 -4.540 -4.227 1.00 66.38 118 ASN A C 1
ATOM 900 O O . ASN A 1 118 ? 13.653 -4.256 -4.082 1.00 66.38 118 ASN A O 1
ATOM 904 N N . LEU A 1 119 ? 15.805 -3.636 -4.020 1.00 69.31 119 LEU A N 1
ATOM 905 C CA . LEU A 1 119 ? 15.560 -2.269 -3.542 1.00 69.31 119 LEU A CA 1
ATOM 906 C C . LEU A 1 119 ? 16.213 -1.248 -4.477 1.00 69.31 119 LEU A C 1
ATOM 908 O O . LEU A 1 119 ? 17.325 -1.474 -4.959 1.00 69.31 119 LEU A O 1
ATOM 912 N N . PHE A 1 120 ? 15.552 -0.111 -4.692 1.00 73.25 120 PHE A N 1
ATOM 913 C CA . PHE A 1 120 ? 16.085 0.991 -5.496 1.00 73.25 120 PHE A CA 1
ATOM 914 C C . PHE A 1 120 ? 15.949 2.333 -4.773 1.00 73.25 120 PHE A C 1
ATOM 916 O O . PHE A 1 120 ? 15.113 2.501 -3.885 1.00 73.25 120 PHE A O 1
ATOM 923 N N . ILE A 1 121 ? 16.801 3.283 -5.152 1.00 75.81 121 ILE A N 1
ATOM 924 C CA . ILE A 1 121 ? 16.683 4.694 -4.787 1.00 75.81 121 ILE A CA 1
ATOM 925 C C . ILE A 1 121 ? 16.837 5.514 -6.059 1.00 75.81 121 ILE A C 1
ATOM 927 O O . ILE A 1 121 ? 17.881 5.460 -6.703 1.00 75.81 121 ILE A O 1
ATOM 931 N N . ASP A 1 122 ? 15.824 6.308 -6.380 1.00 79.56 122 ASP A N 1
ATOM 932 C CA . ASP A 1 122 ? 15.878 7.364 -7.384 1.00 79.56 122 ASP A CA 1
ATOM 933 C C . ASP A 1 122 ? 15.430 8.709 -6.785 1.00 79.56 122 ASP A C 1
ATOM 935 O O . ASP A 1 122 ? 14.986 8.795 -5.636 1.00 79.56 122 ASP A O 1
ATOM 939 N N . GLN A 1 123 ? 15.549 9.787 -7.562 1.00 76.56 123 GLN A N 1
ATOM 940 C CA . GLN A 1 123 ? 15.195 11.137 -7.109 1.00 76.56 123 GLN A CA 1
ATOM 941 C C . GLN A 1 123 ? 13.728 11.236 -6.660 1.00 76.56 123 GLN A C 1
ATOM 943 O O . GLN A 1 123 ? 13.419 11.949 -5.704 1.00 76.56 123 GLN A O 1
ATOM 948 N N . PHE A 1 124 ? 12.831 10.485 -7.303 1.00 75.69 124 PHE A N 1
ATOM 949 C CA . PHE A 1 124 ? 11.421 10.424 -6.932 1.00 75.69 124 PHE A CA 1
ATOM 950 C C . PHE A 1 124 ? 11.206 9.701 -5.591 1.00 75.69 124 PHE A C 1
ATOM 952 O O . PHE A 1 124 ? 10.504 10.216 -4.718 1.00 75.69 124 PHE A O 1
ATOM 959 N N . SER A 1 125 ? 11.874 8.567 -5.375 1.00 76.69 125 SER A N 1
ATOM 960 C CA . SER A 1 125 ? 11.831 7.798 -4.126 1.00 76.69 125 SER A CA 1
ATOM 961 C C . SER A 1 125 ? 12.402 8.588 -2.955 1.00 76.69 125 SER A C 1
ATOM 963 O O . SER A 1 125 ? 11.874 8.495 -1.852 1.00 76.69 125 SER A O 1
ATOM 965 N N . ILE A 1 126 ? 13.429 9.419 -3.173 1.00 80.56 126 ILE A N 1
ATOM 966 C CA . ILE A 1 126 ? 13.966 10.320 -2.138 1.00 80.56 126 ILE A CA 1
ATOM 967 C C . ILE A 1 126 ? 12.913 11.352 -1.714 1.00 80.56 126 ILE A C 1
ATOM 969 O O . ILE A 1 126 ? 12.717 11.574 -0.518 1.00 80.56 126 ILE A O 1
ATOM 973 N N . ILE A 1 127 ? 12.208 11.963 -2.673 1.00 81.81 127 ILE A N 1
ATOM 974 C CA . ILE A 1 127 ? 11.132 12.921 -2.378 1.00 81.81 127 ILE A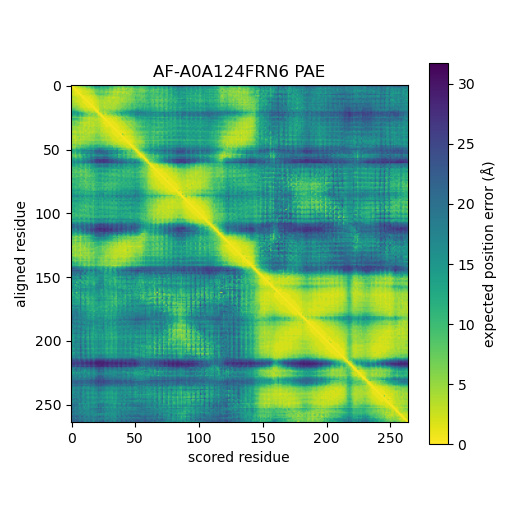 CA 1
ATOM 975 C C . ILE A 1 127 ? 10.005 12.228 -1.604 1.00 81.81 127 ILE A C 1
ATOM 977 O O . ILE A 1 127 ? 9.561 12.740 -0.576 1.00 81.81 127 ILE A O 1
ATOM 981 N N . MET A 1 128 ? 9.580 11.043 -2.042 1.00 80.12 128 MET A N 1
ATOM 982 C CA . MET A 1 128 ? 8.537 10.278 -1.356 1.00 80.12 128 MET A CA 1
ATOM 983 C C . MET A 1 128 ? 8.973 9.827 0.040 1.00 80.12 128 MET A C 1
ATOM 985 O O . MET A 1 128 ? 8.204 9.956 0.990 1.00 80.12 128 MET A O 1
ATOM 989 N N . ALA A 1 129 ? 10.221 9.395 0.212 1.00 79.94 129 ALA A N 1
ATOM 990 C CA . ALA A 1 129 ? 10.777 9.041 1.512 1.00 79.94 129 ALA A CA 1
ATOM 991 C C . ALA A 1 129 ? 10.831 10.238 2.470 1.00 79.94 129 ALA A C 1
ATOM 993 O O . ALA A 1 129 ? 10.550 10.082 3.655 1.00 79.94 129 ALA A O 1
ATOM 994 N N . LEU A 1 130 ? 11.138 11.442 1.976 1.00 81.25 130 LEU A N 1
ATOM 995 C CA . LEU A 1 130 ? 11.085 12.661 2.783 1.00 81.25 130 LEU A CA 1
ATOM 996 C C . LEU A 1 130 ? 9.663 13.002 3.213 1.00 81.25 130 LEU A C 1
ATOM 998 O O . LEU A 1 130 ? 9.454 13.340 4.375 1.00 81.25 130 LEU A O 1
ATOM 1002 N N . ILE A 1 131 ? 8.691 12.892 2.304 1.00 81.50 131 ILE A N 1
ATOM 1003 C CA . ILE A 1 131 ? 7.276 13.124 2.614 1.00 81.50 131 ILE A CA 1
ATOM 1004 C C . ILE A 1 131 ? 6.818 12.122 3.678 1.00 81.50 131 ILE A C 1
ATOM 1006 O O . ILE A 1 131 ? 6.321 12.528 4.727 1.00 81.50 131 ILE A O 1
ATOM 1010 N N . VAL A 1 132 ? 7.047 10.825 3.458 1.00 79.00 132 VAL A N 1
ATOM 1011 C CA . VAL A 1 132 ? 6.655 9.763 4.396 1.00 79.00 132 VAL A CA 1
ATOM 1012 C C . VAL A 1 132 ? 7.391 9.901 5.730 1.00 79.00 132 VAL A C 1
ATOM 1014 O O . VAL A 1 132 ? 6.776 9.756 6.781 1.00 79.00 132 VAL A O 1
ATOM 1017 N N . GLY A 1 133 ? 8.680 10.238 5.726 1.00 77.94 133 GLY A N 1
ATOM 1018 C CA . GLY A 1 133 ? 9.475 10.371 6.942 1.00 77.94 133 GLY A CA 1
ATOM 1019 C C . GLY A 1 133 ? 9.155 11.607 7.761 1.00 77.94 133 GLY A C 1
ATOM 1020 O O . GLY A 1 133 ? 8.908 11.495 8.958 1.00 77.94 133 GLY A O 1
ATOM 1021 N N . LEU A 1 134 ? 9.109 12.785 7.143 1.00 81.94 134 LEU A N 1
ATOM 1022 C CA . LEU A 1 134 ? 8.800 14.026 7.852 1.00 81.94 134 LEU A CA 1
ATOM 1023 C C . LEU A 1 134 ? 7.326 14.069 8.242 1.00 81.94 134 LEU A C 1
ATOM 1025 O O . LEU A 1 134 ? 7.020 14.152 9.428 1.00 81.94 134 LEU A O 1
ATOM 1029 N N . ILE A 1 135 ? 6.408 13.938 7.283 1.00 77.56 135 ILE A N 1
ATOM 1030 C CA . ILE A 1 135 ? 4.974 14.026 7.577 1.00 77.56 135 ILE A CA 1
ATOM 1031 C C . ILE A 1 135 ? 4.533 12.829 8.424 1.00 77.56 135 ILE A C 1
ATOM 1033 O O . ILE A 1 135 ? 3.827 13.013 9.411 1.00 77.56 135 ILE A O 1
ATOM 1037 N N . GLY A 1 136 ? 4.997 11.615 8.119 1.00 68.56 136 GLY A N 1
ATOM 1038 C CA . GLY A 1 136 ? 4.666 10.428 8.910 1.00 68.56 136 GLY A CA 1
ATOM 1039 C C . GLY A 1 136 ? 5.207 10.479 10.339 1.00 68.56 136 GLY A C 1
ATOM 1040 O O . GLY A 1 136 ? 4.528 10.002 11.241 1.00 68.56 136 GLY A O 1
ATOM 1041 N N . SER A 1 137 ? 6.372 11.092 10.587 1.00 70.69 137 SER A N 1
ATOM 1042 C CA . SER A 1 137 ? 6.891 11.310 11.950 1.00 70.69 137 SER A CA 1
ATOM 1043 C C . SER A 1 137 ? 6.077 12.353 12.729 1.00 70.69 137 SER A C 1
ATOM 1045 O O . SER A 1 137 ? 5.768 12.136 13.900 1.00 70.69 137 SER A O 1
ATOM 1047 N N . LEU A 1 138 ? 5.646 13.434 12.070 1.00 71.69 138 LEU A N 1
ATOM 1048 C CA . LEU A 1 138 ? 4.731 14.438 12.630 1.00 71.69 138 LEU A CA 1
ATOM 1049 C C . LEU A 1 138 ? 3.370 13.821 12.983 1.00 71.69 138 LEU A C 1
ATOM 1051 O O . LEU A 1 138 ? 2.867 14.023 14.090 1.00 71.69 138 LEU A O 1
ATOM 1055 N N . ILE A 1 139 ? 2.811 13.012 12.077 1.00 67.62 139 ILE A N 1
ATOM 1056 C CA . ILE A 1 139 ? 1.588 12.244 12.328 1.00 67.62 139 ILE A CA 1
ATOM 1057 C C . ILE A 1 139 ? 1.821 11.235 13.455 1.00 67.62 139 ILE A C 1
ATOM 1059 O O . ILE A 1 139 ? 0.940 11.093 14.285 1.00 67.62 139 ILE A O 1
ATOM 1063 N N . ALA A 1 140 ? 2.987 10.587 13.562 1.00 62.97 140 ALA A N 1
ATOM 1064 C CA . ALA A 1 140 ? 3.285 9.625 14.633 1.00 62.97 140 ALA A CA 1
ATOM 1065 C C . ALA A 1 140 ? 3.191 10.249 16.027 1.00 62.97 140 ALA A C 1
ATOM 1067 O O . ALA A 1 140 ? 2.581 9.688 16.935 1.00 62.97 140 ALA A O 1
ATOM 1068 N N . VAL A 1 141 ? 3.807 11.423 16.194 1.00 65.44 141 VAL A N 1
ATOM 1069 C CA . VAL A 1 141 ? 3.784 12.162 17.462 1.00 65.44 141 VAL A CA 1
ATOM 1070 C C . VAL A 1 141 ? 2.354 12.579 17.806 1.00 65.44 141 VAL A C 1
ATOM 1072 O O . VAL A 1 141 ? 1.980 12.581 18.977 1.00 65.44 141 VAL A O 1
ATOM 1075 N N . TYR A 1 142 ? 1.542 12.881 16.791 1.00 60.56 142 TYR A N 1
ATOM 1076 C CA . TYR A 1 142 ? 0.150 13.284 16.965 1.00 60.56 142 TYR A CA 1
ATOM 1077 C C . TYR A 1 142 ? -0.819 12.102 17.173 1.00 60.56 142 TYR A C 1
ATOM 1079 O O . TYR A 1 142 ? -1.745 12.181 17.979 1.00 60.56 142 TYR A O 1
ATOM 1087 N N . ALA A 1 143 ? -0.603 10.988 16.479 1.00 57.19 143 ALA A N 1
ATOM 1088 C CA . ALA A 1 143 ? -1.471 9.824 16.407 1.00 57.19 143 ALA A CA 1
ATOM 1089 C C . ALA A 1 143 ? -0.700 8.585 16.876 1.00 57.19 143 ALA A C 1
ATOM 1091 O O . ALA A 1 143 ? 0.073 7.971 16.145 1.00 57.19 143 ALA A O 1
ATOM 1092 N N . VAL A 1 144 ? -0.938 8.176 18.119 1.00 53.09 144 VAL A N 1
ATOM 1093 C CA . VAL A 1 144 ? -0.253 7.057 18.791 1.00 53.09 144 VAL A CA 1
ATOM 1094 C C . VAL A 1 144 ? -0.733 5.674 18.281 1.00 53.09 144 VAL A C 1
ATOM 1096 O O . VAL A 1 144 ? -0.970 4.745 19.051 1.00 53.09 144 VAL A O 1
ATOM 1099 N N . ARG A 1 145 ? -0.875 5.493 16.960 1.00 49.94 145 ARG A N 1
ATOM 1100 C CA . ARG A 1 145 ? -1.101 4.191 16.306 1.00 49.94 145 ARG A CA 1
ATOM 1101 C C . ARG A 1 145 ? -0.242 4.104 15.045 1.00 49.94 145 ARG A C 1
ATOM 1103 O O . ARG A 1 145 ? -0.579 4.651 14.005 1.00 49.94 145 ARG A O 1
ATOM 1110 N N . TYR A 1 146 ? 0.892 3.419 15.173 1.00 53.25 146 TYR A N 1
ATOM 1111 C CA . TYR A 1 146 ? 1.914 3.300 14.137 1.00 53.25 146 TYR A CA 1
ATOM 1112 C C . TYR A 1 146 ? 1.888 1.897 13.527 1.00 53.25 146 TYR A C 1
ATOM 1114 O O . TYR A 1 146 ? 2.366 0.942 14.134 1.00 53.25 146 TYR A O 1
ATOM 1122 N N . MET 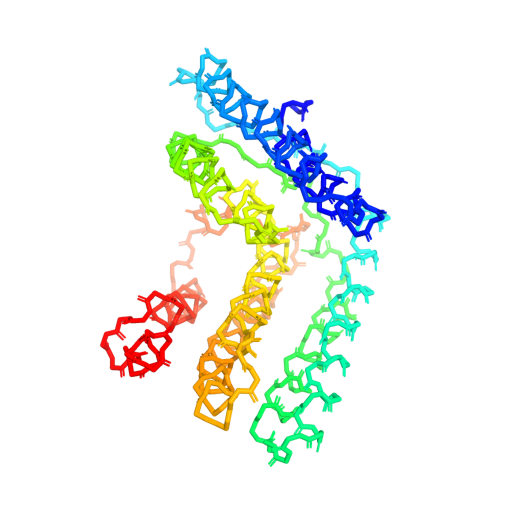A 1 147 ? 1.301 1.781 12.340 1.00 54.38 147 MET A N 1
ATOM 1123 C CA . MET A 1 147 ? 1.427 0.613 11.457 1.00 54.38 147 MET A CA 1
ATOM 1124 C C . MET A 1 147 ? 1.525 1.050 9.980 1.00 54.38 147 MET A C 1
ATOM 1126 O O . MET A 1 147 ? 2.202 0.388 9.201 1.00 54.38 147 MET A O 1
ATOM 1130 N N . GLU A 1 148 ? 0.968 2.212 9.597 1.00 57.22 148 GLU A N 1
ATOM 1131 C CA . GLU A 1 148 ? 0.965 2.655 8.190 1.00 57.22 148 GLU A CA 1
ATOM 1132 C C . GLU A 1 148 ? 2.344 3.098 7.690 1.00 57.22 148 GLU A C 1
ATOM 1134 O O . GLU A 1 148 ? 2.708 2.804 6.554 1.00 57.22 148 GLU A O 1
ATOM 1139 N N . THR A 1 149 ? 3.150 3.768 8.517 1.00 63.72 149 THR A N 1
ATOM 1140 C CA . THR A 1 149 ? 4.384 4.411 8.035 1.00 63.72 149 THR A CA 1
ATOM 1141 C C . THR A 1 149 ? 5.451 3.413 7.579 1.00 63.72 149 THR A C 1
ATOM 1143 O O . THR A 1 149 ? 6.149 3.674 6.604 1.00 63.72 149 THR A O 1
ATOM 1146 N N . ALA A 1 150 ? 5.542 2.245 8.221 1.00 67.00 150 ALA A N 1
ATOM 1147 C CA . ALA A 1 150 ? 6.458 1.176 7.818 1.00 67.00 150 ALA A CA 1
ATOM 1148 C C . ALA A 1 150 ? 6.148 0.653 6.409 1.00 67.00 150 ALA A C 1
ATOM 1150 O O . ALA A 1 150 ? 7.030 0.526 5.561 1.00 67.00 150 ALA A O 1
ATOM 1151 N N . ALA A 1 151 ? 4.868 0.378 6.163 1.00 70.31 151 ALA A N 1
ATOM 1152 C CA . ALA A 1 151 ? 4.400 -0.150 4.894 1.00 70.31 151 ALA A CA 1
ATOM 1153 C C . ALA A 1 151 ? 4.489 0.903 3.779 1.00 70.31 151 ALA A C 1
ATOM 1155 O O . ALA A 1 151 ? 4.839 0.567 2.653 1.00 70.31 151 ALA A O 1
ATOM 1156 N N . MET A 1 152 ? 4.288 2.187 4.098 1.00 75.31 152 MET A N 1
ATOM 1157 C CA . MET A 1 152 ? 4.512 3.283 3.147 1.00 75.31 152 MET A CA 1
ATOM 1158 C C . MET A 1 152 ? 5.984 3.411 2.736 1.00 75.31 152 MET A C 1
ATOM 1160 O O . MET A 1 152 ? 6.269 3.586 1.556 1.00 75.31 152 MET A O 1
ATOM 1164 N N . PHE A 1 153 ? 6.933 3.269 3.666 1.00 69.50 153 PHE A N 1
ATOM 1165 C CA . PHE A 1 153 ? 8.353 3.230 3.301 1.00 69.50 153 PHE A CA 1
ATOM 1166 C C . PHE A 1 153 ? 8.703 2.010 2.451 1.00 69.50 153 PHE A C 1
ATOM 1168 O O . PHE A 1 153 ? 9.430 2.140 1.468 1.00 69.50 153 PHE A O 1
ATOM 1175 N N . GLY A 1 154 ? 8.164 0.841 2.802 1.00 71.25 154 GLY A N 1
ATOM 1176 C CA . GLY A 1 154 ? 8.328 -0.369 2.005 1.00 71.25 154 GLY A CA 1
ATOM 1177 C C . GLY A 1 154 ? 7.828 -0.196 0.570 1.00 71.25 154 GLY A C 1
ATOM 1178 O O . GLY A 1 154 ? 8.549 -0.533 -0.362 1.00 71.25 154 GLY A O 1
ATOM 1179 N N . LEU A 1 155 ? 6.650 0.409 0.388 1.00 79.12 155 LEU A N 1
ATOM 1180 C CA . LEU A 1 155 ? 6.092 0.738 -0.928 1.00 79.12 155 LEU A CA 1
ATOM 1181 C C . LEU A 1 155 ? 7.018 1.632 -1.759 1.00 79.12 155 LEU A C 1
ATOM 1183 O O . LEU A 1 155 ? 7.230 1.360 -2.935 1.00 79.12 155 LEU A O 1
ATOM 1187 N N . VAL A 1 156 ? 7.565 2.690 -1.155 1.00 79.56 156 VAL A N 1
ATOM 1188 C CA . VAL A 1 156 ? 8.381 3.690 -1.864 1.00 79.56 156 VAL A CA 1
ATOM 1189 C C . VAL A 1 156 ? 9.729 3.127 -2.317 1.00 79.56 156 VAL A C 1
ATOM 1191 O O . VAL A 1 156 ? 10.195 3.474 -3.394 1.00 79.56 156 VAL A O 1
ATOM 1194 N N . PHE A 1 157 ? 10.363 2.267 -1.518 1.00 72.62 157 PHE A N 1
ATOM 1195 C CA . PHE A 1 157 ? 11.711 1.758 -1.811 1.00 72.62 157 PHE A CA 1
ATOM 1196 C C . PHE A 1 157 ? 11.739 0.431 -2.582 1.00 72.62 157 PHE A C 1
ATOM 1198 O O . PHE A 1 157 ? 12.817 -0.084 -2.905 1.00 72.62 157 PHE A O 1
ATOM 1205 N N . SER A 1 158 ? 10.576 -0.164 -2.841 1.00 74.56 158 SER A N 1
ATOM 1206 C CA . SER A 1 158 ? 10.480 -1.492 -3.435 1.00 74.56 158 SER A CA 1
ATOM 1207 C C . SER A 1 158 ? 10.643 -1.465 -4.955 1.00 74.56 158 SER A C 1
ATOM 1209 O O . SER A 1 158 ? 9.795 -0.935 -5.666 1.00 74.56 158 SER A O 1
ATOM 1211 N N . ASN A 1 159 ? 11.721 -2.075 -5.464 1.00 74.75 159 ASN A N 1
ATOM 1212 C CA . ASN A 1 159 ? 11.936 -2.229 -6.912 1.00 74.75 159 ASN A CA 1
ATOM 1213 C C . ASN A 1 159 ? 11.199 -3.453 -7.470 1.00 74.75 159 ASN A C 1
ATOM 1215 O O . ASN A 1 159 ? 10.794 -3.480 -8.630 1.00 74.75 159 ASN A O 1
ATOM 1219 N N . ASN A 1 160 ? 11.070 -4.487 -6.640 1.00 76.88 160 ASN A N 1
ATOM 1220 C CA . ASN A 1 160 ? 10.411 -5.730 -6.999 1.00 76.88 160 ASN A CA 1
ATOM 1221 C C . ASN A 1 160 ? 8.893 -5.540 -6.892 1.00 76.88 160 ASN A C 1
ATOM 1223 O O . ASN A 1 160 ? 8.369 -5.237 -5.820 1.00 76.88 160 ASN A O 1
ATOM 1227 N N . LEU A 1 161 ? 8.176 -5.747 -7.995 1.00 78.94 161 LEU A N 1
ATOM 12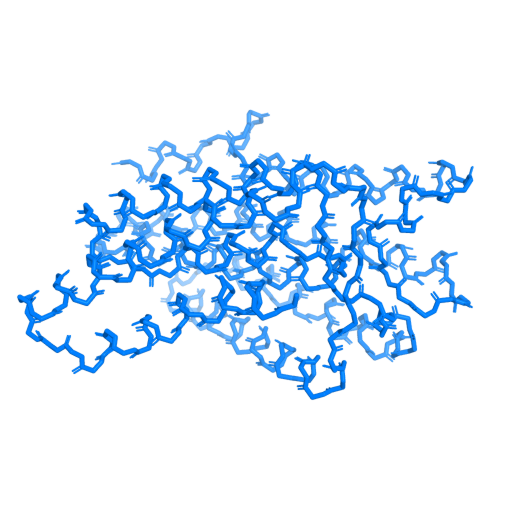28 C CA . LEU A 1 161 ? 6.735 -5.514 -8.051 1.00 78.94 161 LEU A CA 1
ATOM 1229 C C . LEU A 1 161 ? 5.929 -6.428 -7.105 1.00 78.94 161 LEU A C 1
ATOM 1231 O O . LEU A 1 161 ? 4.858 -6.028 -6.649 1.00 78.94 161 LEU A O 1
ATOM 1235 N N . MET A 1 162 ? 6.455 -7.603 -6.738 1.00 77.81 162 MET A N 1
ATOM 1236 C CA . MET A 1 162 ? 5.861 -8.455 -5.700 1.00 77.81 162 MET A CA 1
ATOM 1237 C C . MET A 1 162 ? 6.045 -7.857 -4.300 1.00 77.81 162 MET A C 1
ATOM 1239 O O . MET A 1 162 ? 5.108 -7.834 -3.510 1.00 77.81 162 MET A O 1
ATOM 1243 N N . TRP A 1 163 ? 7.225 -7.313 -3.993 1.00 75.62 163 TRP A N 1
ATOM 1244 C CA . TRP A 1 163 ? 7.458 -6.634 -2.713 1.00 75.62 163 TRP A CA 1
ATOM 1245 C C . TRP A 1 163 ? 6.616 -5.355 -2.605 1.00 75.62 163 TRP A C 1
ATOM 1247 O O . TRP A 1 163 ? 6.104 -5.035 -1.533 1.00 75.62 163 TRP A O 1
ATOM 1257 N N . LEU A 1 164 ? 6.435 -4.636 -3.716 1.00 83.12 164 LEU A N 1
ATOM 1258 C CA . LEU A 1 164 ? 5.562 -3.470 -3.780 1.00 83.12 164 LEU A CA 1
ATOM 1259 C C . LEU A 1 164 ? 4.120 -3.883 -3.468 1.00 83.12 164 LEU A C 1
ATOM 1261 O O . LEU A 1 164 ? 3.488 -3.268 -2.611 1.00 83.12 164 LEU A O 1
ATOM 1265 N N . PHE A 1 165 ? 3.627 -4.959 -4.085 1.00 83.50 165 PHE A N 1
ATOM 1266 C CA . PHE A 1 165 ? 2.307 -5.514 -3.787 1.00 83.50 165 PHE A CA 1
ATOM 1267 C C . PHE A 1 165 ? 2.151 -5.949 -2.320 1.00 83.50 165 PHE A C 1
ATOM 1269 O O . PHE A 1 165 ? 1.153 -5.608 -1.688 1.00 83.50 165 PHE A O 1
ATOM 1276 N N . PHE A 1 166 ? 3.157 -6.598 -1.733 1.00 83.75 166 PHE A N 1
ATOM 1277 C CA . PHE A 1 166 ? 3.143 -6.960 -0.314 1.00 83.75 166 PHE A CA 1
ATOM 1278 C C . PHE A 1 166 ? 2.910 -5.737 0.584 1.00 83.75 166 PHE A C 1
ATOM 1280 O O . PHE A 1 166 ? 1.977 -5.692 1.391 1.00 83.75 166 PHE A O 1
ATOM 1287 N N . PHE A 1 167 ? 3.725 -4.691 0.420 1.00 82.25 167 PHE A N 1
ATOM 1288 C CA . PHE A 1 167 ? 3.565 -3.462 1.198 1.00 82.25 167 PHE A CA 1
ATOM 1289 C C . PHE A 1 167 ? 2.254 -2.728 0.866 1.00 82.25 167 PHE A C 1
ATOM 1291 O O . PHE A 1 167 ? 1.656 -2.080 1.735 1.00 82.25 167 PHE A O 1
ATOM 1298 N N . TRP A 1 168 ? 1.757 -2.873 -0.365 1.00 85.81 168 TRP A N 1
ATOM 1299 C CA . TRP A 1 168 ? 0.435 -2.403 -0.763 1.00 85.81 168 TRP A CA 1
ATOM 1300 C C . TRP A 1 168 ? -0.664 -3.060 0.075 1.00 85.81 168 TRP A C 1
ATOM 1302 O O . TRP A 1 168 ? -1.533 -2.366 0.595 1.00 85.81 168 TRP A O 1
ATOM 1312 N N . GLU A 1 169 ? -0.618 -4.365 0.298 1.00 83.94 169 GLU A N 1
ATOM 1313 C CA . GLU A 1 169 ? -1.637 -5.055 1.093 1.00 83.94 169 GLU A CA 1
ATOM 1314 C C . GLU A 1 169 ? -1.532 -4.753 2.588 1.00 83.94 169 GLU A C 1
ATOM 1316 O O . GLU A 1 169 ? -2.547 -4.526 3.256 1.00 83.94 169 GLU A O 1
ATOM 1321 N N . VAL A 1 170 ? -0.310 -4.620 3.108 1.00 82.81 170 VAL A N 1
ATOM 1322 C CA . VAL A 1 170 ? -0.098 -4.211 4.504 1.00 82.81 170 VAL A CA 1
ATOM 1323 C C . VAL A 1 170 ? -0.725 -2.837 4.778 1.00 82.81 170 VAL A C 1
ATOM 1325 O O . VAL A 1 170 ? -1.381 -2.650 5.811 1.00 82.81 170 VAL A O 1
ATOM 1328 N N . THR A 1 171 ? -0.595 -1.878 3.854 1.00 82.44 171 THR A N 1
ATOM 1329 C CA . THR A 1 171 ? -1.262 -0.569 3.998 1.00 82.44 171 THR A CA 1
ATOM 1330 C C . THR A 1 171 ? -2.786 -0.692 3.938 1.00 82.44 171 THR A C 1
ATOM 1332 O O . THR A 1 171 ? -3.459 -0.088 4.767 1.00 82.44 171 THR A O 1
ATOM 1335 N N . THR A 1 172 ? -3.341 -1.527 3.047 1.00 84.31 172 THR A N 1
ATOM 1336 C CA . THR A 1 172 ? -4.797 -1.764 2.949 1.00 84.31 172 THR A CA 1
ATOM 1337 C C . THR A 1 172 ? -5.386 -2.248 4.278 1.00 84.31 172 THR A C 1
ATOM 1339 O O . THR A 1 172 ? -6.407 -1.734 4.743 1.00 84.31 172 THR A O 1
ATOM 1342 N N . ILE A 1 173 ? -4.730 -3.214 4.921 1.00 81.00 173 ILE A N 1
ATOM 1343 C CA . ILE A 1 173 ? -5.191 -3.791 6.191 1.00 81.00 173 ILE A CA 1
ATOM 1344 C C . ILE A 1 173 ? -5.033 -2.801 7.332 1.00 81.00 173 ILE A C 1
ATOM 1346 O O . ILE A 1 173 ? -5.911 -2.691 8.190 1.00 81.00 173 ILE A O 1
ATOM 1350 N N . THR A 1 174 ? -3.932 -2.057 7.338 1.00 78.06 174 THR A N 1
ATOM 1351 C CA . THR A 1 174 ? -3.722 -1.056 8.373 1.00 78.06 174 THR A CA 1
ATOM 1352 C C . THR A 1 174 ? -4.809 0.013 8.322 1.00 78.06 174 THR A C 1
ATOM 1354 O O . THR A 1 174 ? -5.422 0.292 9.353 1.00 78.06 174 THR A O 1
ATOM 1357 N N . SER A 1 175 ? -5.135 0.534 7.136 1.00 77.62 175 SER A N 1
ATOM 1358 C CA . SER A 1 175 ? -6.216 1.508 6.987 1.00 77.62 175 SER A CA 1
ATOM 1359 C C . SER A 1 175 ? -7.575 0.915 7.385 1.00 77.62 175 SER A C 1
ATOM 1361 O O . SER A 1 175 ? -8.352 1.578 8.065 1.00 77.62 175 SER A O 1
ATOM 1363 N N . PHE A 1 176 ? -7.848 -0.361 7.077 1.00 82.25 176 PHE A N 1
ATOM 1364 C CA . PHE A 1 176 ? -9.055 -1.054 7.553 1.00 82.25 176 PHE A CA 1
ATOM 1365 C C . PHE A 1 176 ? -9.157 -1.087 9.090 1.00 82.25 176 PHE A C 1
ATOM 1367 O O . PHE A 1 176 ? -10.201 -0.748 9.651 1.00 82.25 176 PHE A O 1
ATOM 1374 N N . LEU A 1 177 ? -8.071 -1.445 9.783 1.00 80.19 177 LEU A N 1
ATOM 1375 C CA . LEU A 1 177 ? -8.018 -1.494 11.251 1.00 80.19 177 LEU A CA 1
ATOM 1376 C C . LEU A 1 177 ? -8.078 -0.106 11.908 1.00 80.19 177 LEU A C 1
ATOM 1378 O O . LEU A 1 177 ? -8.493 0.019 13.066 1.00 80.19 177 LEU A O 1
ATOM 1382 N N . LEU A 1 178 ? -7.623 0.934 11.207 1.00 77.94 178 LEU A N 1
ATOM 1383 C CA . LEU A 1 178 ? -7.710 2.315 11.672 1.00 77.94 178 LEU A CA 1
ATOM 1384 C C . LEU A 1 178 ? -9.134 2.862 11.529 1.00 77.94 178 LEU A C 1
ATOM 1386 O O . LEU A 1 178 ? -9.656 3.391 12.508 1.00 77.94 178 LEU A O 1
ATOM 1390 N N . ILE A 1 179 ? -9.783 2.664 10.376 1.00 80.38 179 ILE A N 1
ATOM 1391 C CA . ILE A 1 179 ? -11.171 3.102 10.138 1.00 80.38 179 ILE A CA 1
ATOM 1392 C C . ILE A 1 179 ? -12.138 2.361 11.073 1.00 80.38 179 ILE A C 1
ATOM 1394 O O . ILE A 1 179 ? -13.041 2.964 11.644 1.00 80.38 179 ILE A O 1
ATOM 1398 N N . GLY A 1 180 ? -11.924 1.062 11.296 1.00 78.00 180 GLY A N 1
ATOM 1399 C CA . GLY A 1 180 ? -12.764 0.242 12.175 1.00 78.00 180 GLY A CA 1
ATOM 1400 C C . GLY A 1 180 ? -12.489 0.392 13.677 1.00 78.00 180 GLY A C 1
ATOM 1401 O O . GLY A 1 180 ? -13.043 -0.372 14.463 1.00 78.00 180 GLY A O 1
ATOM 1402 N N . TYR A 1 181 ? -11.628 1.323 14.103 1.00 79.12 181 TYR A N 1
ATOM 1403 C CA . TYR A 1 181 ? -11.131 1.381 15.486 1.00 79.12 181 TYR A CA 1
ATOM 1404 C C . TYR A 1 181 ? -12.189 1.676 16.546 1.00 79.12 181 TYR A C 1
ATOM 1406 O O . TYR A 1 181 ? -12.085 1.191 17.668 1.00 79.12 181 TYR A O 1
ATOM 1414 N N . SER A 1 182 ? -13.173 2.507 16.216 1.00 75.56 182 SER A N 1
ATOM 1415 C CA . SER A 1 182 ? -14.219 2.913 17.156 1.00 75.56 182 SER A CA 1
ATOM 1416 C C . SER A 1 182 ? -15.256 1.815 17.409 1.00 75.56 182 SER A C 1
ATOM 1418 O O . SER A 1 182 ? -16.116 2.006 18.264 1.00 75.56 182 SER A O 1
ATOM 1420 N N . GLU A 1 183 ? -15.184 0.686 16.686 1.00 77.56 183 GLU A N 1
ATOM 1421 C CA . GLU A 1 183 ? -16.061 -0.492 16.802 1.00 77.56 183 GLU A CA 1
ATOM 1422 C C . GLU A 1 183 ? -17.573 -0.184 16.755 1.00 77.56 183 GLU A C 1
ATOM 1424 O O . GLU A 1 183 ? -18.404 -1.023 17.102 1.00 77.56 183 GLU A O 1
ATOM 1429 N N . THR A 1 184 ? -17.965 1.002 16.280 1.00 83.31 184 THR A N 1
ATOM 1430 C CA . THR A 1 184 ? -19.370 1.327 16.025 1.00 83.31 184 THR A CA 1
ATOM 1431 C C . THR A 1 184 ? -19.850 0.596 14.771 1.00 83.31 184 THR A C 1
ATOM 1433 O O . THR A 1 184 ? -19.057 0.255 13.884 1.00 83.31 184 THR A O 1
ATOM 1436 N N . GLU A 1 185 ? -21.158 0.344 14.661 1.00 80.00 185 GLU A N 1
ATOM 1437 C CA . GLU A 1 185 ? -21.729 -0.304 13.468 1.00 80.00 185 GLU A CA 1
ATOM 1438 C C . GLU A 1 185 ? -21.415 0.483 12.187 1.00 80.00 185 GLU A C 1
ATOM 1440 O O . GLU A 1 185 ? -21.096 -0.103 11.150 1.00 80.00 185 GLU A O 1
ATOM 1445 N N . GLU A 1 186 ? -21.442 1.814 12.275 1.00 81.94 186 GLU A N 1
ATOM 1446 C CA . GLU A 1 186 ? -21.128 2.713 11.166 1.00 81.94 186 GLU A CA 1
ATOM 1447 C C . GLU A 1 186 ? -19.647 2.650 10.771 1.00 81.94 186 GLU A C 1
ATOM 1449 O O . GLU A 1 186 ? -19.337 2.420 9.599 1.00 81.94 186 GLU A O 1
ATOM 1454 N N . ALA A 1 187 ? -18.731 2.741 11.742 1.00 79.88 187 ALA A N 1
ATOM 1455 C CA . ALA A 1 187 ? -17.293 2.642 11.492 1.00 79.88 187 ALA A CA 1
ATOM 1456 C C . ALA A 1 187 ? -16.907 1.276 10.915 1.00 79.88 187 ALA A C 1
ATOM 1458 O O . ALA A 1 187 ? -16.130 1.189 9.967 1.00 79.88 187 ALA A O 1
ATOM 1459 N N . THR A 1 188 ? -17.516 0.201 11.420 1.00 81.00 188 THR A N 1
ATOM 1460 C CA . THR A 1 188 ? -17.311 -1.158 10.905 1.00 81.00 188 THR A CA 1
ATOM 1461 C C . THR A 1 188 ? -17.768 -1.263 9.450 1.00 81.00 188 THR A C 1
ATOM 1463 O O . THR A 1 188 ? -17.031 -1.754 8.593 1.00 81.00 188 THR A O 1
ATOM 1466 N N . LYS A 1 189 ? -18.966 -0.759 9.132 1.00 82.38 189 LYS A N 1
ATOM 1467 C CA . LYS A 1 189 ? -19.503 -0.771 7.765 1.00 82.38 189 LYS A CA 1
ATOM 1468 C C . LYS A 1 189 ? -18.623 0.024 6.798 1.00 82.38 189 LYS A C 1
ATOM 1470 O O . LYS A 1 189 ? -18.365 -0.449 5.689 1.00 82.38 189 LYS A O 1
ATOM 1475 N N . ASN A 1 190 ? -18.137 1.192 7.213 1.00 82.88 190 ASN A N 1
ATOM 1476 C CA . ASN A 1 190 ? -17.267 2.031 6.391 1.00 82.88 190 ASN A CA 1
ATOM 1477 C C . ASN A 1 190 ? -15.864 1.432 6.228 1.00 82.88 190 ASN A C 1
ATOM 1479 O O . ASN A 1 190 ? -15.338 1.431 5.114 1.00 82.88 190 ASN A O 1
ATOM 1483 N N . ALA A 1 191 ? -15.309 0.812 7.274 1.00 83.38 191 ALA A N 1
ATOM 1484 C CA . ALA A 1 191 ? -14.060 0.058 7.192 1.00 83.38 191 ALA A CA 1
ATOM 1485 C C . ALA A 1 191 ? -14.168 -1.072 6.160 1.00 83.38 191 ALA A C 1
ATOM 1487 O O . ALA A 1 191 ? -13.337 -1.178 5.260 1.00 83.38 191 ALA A O 1
ATOM 1488 N N . PHE A 1 192 ? -15.236 -1.875 6.212 1.00 82.31 192 PHE A N 1
ATOM 1489 C CA . PHE A 1 192 ? -15.462 -2.932 5.224 1.00 82.31 192 PHE A CA 1
ATOM 1490 C C . PHE A 1 192 ? -15.677 -2.397 3.805 1.00 82.31 192 PHE A C 1
ATOM 1492 O O . PHE A 1 192 ? -15.270 -3.048 2.844 1.00 82.31 192 PHE A O 1
ATOM 1499 N N . ARG A 1 193 ? -16.291 -1.220 3.648 1.00 83.00 193 ARG A N 1
ATOM 1500 C CA . ARG A 1 193 ? -16.452 -0.576 2.339 1.00 83.00 193 ARG A CA 1
ATOM 1501 C C . ARG A 1 193 ? -15.104 -0.176 1.740 1.00 83.00 193 ARG A C 1
ATOM 1503 O O . ARG A 1 193 ? -14.856 -0.478 0.575 1.00 83.00 193 ARG A O 1
ATOM 1510 N N . ALA A 1 194 ? -14.244 0.448 2.544 1.00 84.69 194 ALA A N 1
ATOM 1511 C CA . ALA A 1 194 ? -12.875 0.788 2.163 1.00 84.69 194 ALA A CA 1
ATOM 1512 C C . ALA A 1 194 ? -12.067 -0.469 1.812 1.00 84.69 194 ALA A C 1
ATOM 1514 O O . ALA A 1 194 ? -11.405 -0.514 0.777 1.00 84.69 194 ALA A O 1
ATOM 1515 N N . LEU A 1 195 ? -12.190 -1.523 2.625 1.00 86.06 195 LEU A N 1
ATOM 1516 C CA . LEU A 1 195 ? -11.521 -2.800 2.392 1.00 86.06 195 LEU A CA 1
ATOM 1517 C C . LEU A 1 195 ? -11.939 -3.432 1.059 1.00 86.06 195 LEU A C 1
ATOM 1519 O O . LEU A 1 195 ? -11.077 -3.808 0.277 1.00 86.06 195 LEU A O 1
ATOM 1523 N N . VAL A 1 196 ? -13.240 -3.511 0.760 1.00 84.75 196 VAL A N 1
ATOM 1524 C CA . VAL A 1 196 ? -13.735 -4.101 -0.499 1.00 84.75 196 VAL A CA 1
ATOM 1525 C C . VAL A 1 196 ? -13.236 -3.327 -1.722 1.00 84.75 196 VAL A C 1
ATOM 1527 O O . VAL A 1 196 ? -12.848 -3.944 -2.711 1.00 84.75 196 VAL A O 1
ATOM 1530 N N . MET A 1 197 ? -13.215 -1.992 -1.665 1.00 83.88 197 MET A N 1
ATOM 1531 C CA . MET A 1 197 ? -12.729 -1.169 -2.781 1.00 83.88 197 MET A CA 1
ATOM 1532 C C . MET A 1 197 ? -11.221 -1.325 -2.998 1.00 83.88 197 MET A C 1
ATOM 1534 O O . MET A 1 197 ? -10.786 -1.458 -4.140 1.00 83.88 197 MET A O 1
ATOM 1538 N N . ASN A 1 198 ? -10.440 -1.379 -1.919 1.00 87.25 198 ASN A N 1
ATOM 1539 C CA . ASN A 1 198 ? -8.995 -1.578 -2.005 1.00 87.25 198 ASN A CA 1
ATOM 1540 C C . ASN A 1 198 ? -8.626 -3.003 -2.444 1.00 87.25 198 ASN A C 1
ATOM 1542 O O . ASN A 1 198 ? -7.729 -3.153 -3.267 1.00 87.25 198 ASN A O 1
ATOM 1546 N N . LEU A 1 199 ? -9.345 -4.034 -1.978 1.00 84.00 199 LEU A N 1
ATOM 1547 C CA . LEU A 1 199 ? -9.157 -5.422 -2.427 1.00 84.00 199 LEU A CA 1
ATOM 1548 C C . LEU A 1 199 ? -9.486 -5.590 -3.912 1.00 84.00 199 LEU A C 1
ATOM 1550 O O . LEU A 1 199 ? -8.813 -6.331 -4.619 1.00 84.00 199 LEU A O 1
ATOM 1554 N N . LEU A 1 200 ? -10.498 -4.880 -4.415 1.00 87.62 200 LEU A N 1
ATOM 1555 C CA . LEU A 1 200 ? -10.825 -4.893 -5.839 1.00 87.62 200 LEU A CA 1
ATOM 1556 C C . LEU A 1 200 ? -9.671 -4.319 -6.685 1.00 87.62 200 LEU A C 1
ATOM 1558 O O . LEU A 1 200 ? -9.337 -4.880 -7.729 1.00 87.62 200 LEU A O 1
ATOM 1562 N N . GLY A 1 201 ? -9.022 -3.252 -6.209 1.00 84.19 201 GLY A N 1
ATOM 1563 C CA . GLY A 1 201 ? -7.773 -2.749 -6.785 1.00 84.19 201 GLY A CA 1
ATOM 1564 C C . GLY A 1 201 ? -6.611 -3.739 -6.650 1.00 84.19 201 GLY A C 1
ATOM 1565 O O . GLY A 1 201 ? -5.876 -3.950 -7.611 1.00 84.19 201 GLY A O 1
ATOM 1566 N N . GLY A 1 202 ? -6.477 -4.397 -5.496 1.00 86.00 202 GLY A N 1
ATOM 1567 C CA . GLY A 1 202 ? -5.466 -5.429 -5.241 1.00 86.00 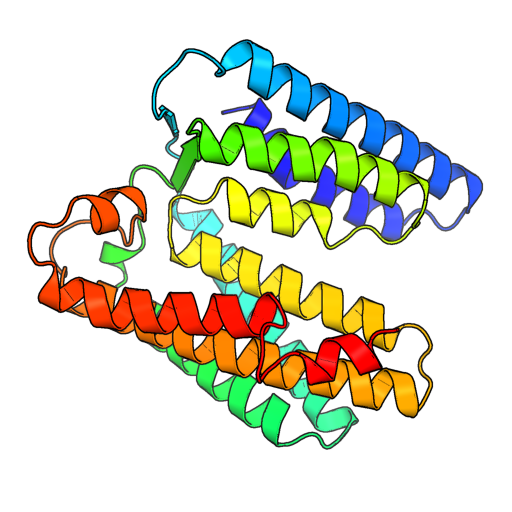202 GLY A CA 1
ATOM 1568 C C . GLY A 1 202 ? -5.566 -6.611 -6.209 1.00 86.00 202 GLY A C 1
ATOM 1569 O O . GLY A 1 202 ? -4.560 -7.015 -6.784 1.00 86.00 202 GLY A O 1
ATOM 1570 N N . VAL A 1 203 ? -6.776 -7.105 -6.493 1.00 86.50 203 VAL A N 1
ATOM 1571 C CA . VAL A 1 203 ? -7.001 -8.155 -7.505 1.00 86.50 203 VAL A CA 1
ATOM 1572 C C . VAL A 1 203 ? -6.529 -7.702 -8.889 1.00 86.50 203 VAL A C 1
ATOM 1574 O O . VAL A 1 203 ? -5.831 -8.454 -9.567 1.00 86.50 203 VAL A O 1
ATOM 1577 N N . ALA A 1 204 ? -6.860 -6.475 -9.307 1.00 87.38 204 ALA A N 1
ATOM 1578 C CA . ALA A 1 204 ? -6.379 -5.933 -10.578 1.00 87.38 204 ALA A CA 1
ATOM 1579 C C . ALA A 1 204 ? -4.843 -5.836 -10.613 1.00 87.38 204 ALA A C 1
ATOM 1581 O O . ALA A 1 204 ? -4.234 -6.173 -11.629 1.00 87.38 204 ALA A O 1
ATOM 1582 N N . PHE A 1 205 ? -4.218 -5.454 -9.495 1.00 87.19 205 PHE A N 1
ATOM 1583 C CA . PHE A 1 205 ? -2.765 -5.417 -9.351 1.00 87.19 205 PHE A CA 1
ATOM 1584 C C . PHE A 1 205 ? -2.144 -6.810 -9.539 1.00 87.19 205 PHE A C 1
ATOM 1586 O O . PHE A 1 205 ? -1.223 -6.957 -10.336 1.00 87.19 205 PHE A O 1
ATOM 1593 N N . VAL A 1 206 ? -2.673 -7.858 -8.894 1.00 84.94 206 VAL A N 1
ATOM 1594 C CA . VAL A 1 206 ? -2.148 -9.230 -9.062 1.00 84.94 206 VAL A CA 1
ATOM 1595 C C . VAL A 1 206 ? -2.334 -9.735 -10.491 1.00 84.94 206 VAL A C 1
ATOM 1597 O O . VAL A 1 206 ? -1.422 -10.339 -11.050 1.00 84.94 206 VAL A O 1
ATOM 1600 N N . VAL A 1 207 ? -3.477 -9.456 -11.126 1.00 85.56 207 VAL A N 1
ATOM 1601 C CA . VAL A 1 207 ? -3.689 -9.801 -12.542 1.00 85.56 207 VAL A CA 1
ATOM 1602 C C . VAL A 1 207 ? -2.650 -9.109 -13.431 1.00 85.56 207 VAL A C 1
ATOM 1604 O O . VAL A 1 207 ? -2.121 -9.742 -14.343 1.00 85.56 207 VAL A O 1
ATOM 1607 N N . ALA A 1 208 ? -2.296 -7.853 -13.140 1.00 83.94 208 ALA A N 1
ATOM 1608 C CA . ALA A 1 208 ? -1.218 -7.154 -13.836 1.00 83.94 208 ALA A CA 1
ATOM 1609 C C . ALA A 1 208 ? 0.131 -7.872 -13.676 1.00 83.94 208 ALA A C 1
ATOM 1611 O O . ALA A 1 208 ? 0.845 -8.046 -14.663 1.00 83.94 208 ALA A O 1
ATOM 1612 N N . LEU A 1 209 ? 0.454 -8.334 -12.461 1.00 83.19 209 LEU A N 1
ATOM 1613 C CA . LEU A 1 209 ? 1.679 -9.092 -12.190 1.00 83.19 209 LEU A CA 1
ATOM 1614 C C . LEU A 1 209 ? 1.714 -10.429 -12.9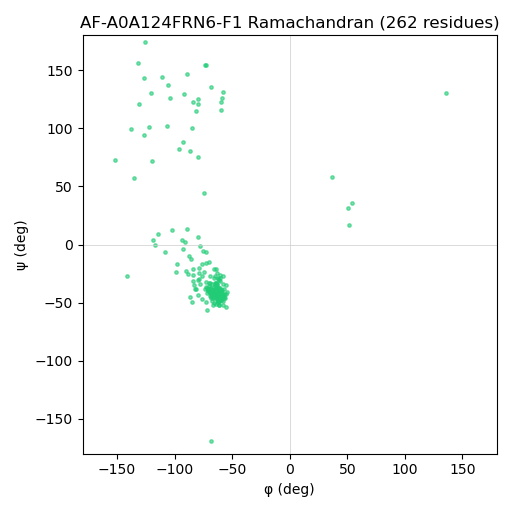32 1.00 83.19 209 LEU A C 1
ATOM 1616 O O . LEU A 1 209 ? 2.750 -10.778 -13.486 1.00 83.19 209 LEU A O 1
ATOM 1620 N N . ILE A 1 210 ? 0.592 -11.155 -12.992 1.00 82.00 210 ILE A N 1
ATOM 1621 C CA . ILE A 1 210 ? 0.493 -12.424 -13.732 1.00 82.00 210 ILE A CA 1
ATOM 1622 C C . ILE A 1 210 ? 0.733 -12.199 -15.226 1.00 82.00 210 ILE A C 1
ATOM 1624 O O . ILE A 1 210 ? 1.448 -12.977 -15.853 1.00 82.00 210 ILE A O 1
ATOM 1628 N N . ILE A 1 211 ? 0.156 -11.137 -15.799 1.00 79.69 211 ILE A N 1
ATOM 1629 C CA . ILE A 1 211 ? 0.359 -10.801 -17.213 1.00 79.69 211 ILE A CA 1
ATOM 1630 C C . ILE A 1 211 ? 1.834 -10.472 -17.467 1.00 79.69 211 ILE A C 1
ATOM 1632 O O . ILE A 1 211 ? 2.410 -11.048 -18.384 1.00 79.69 211 ILE A O 1
ATOM 1636 N N . LEU A 1 212 ? 2.456 -9.630 -16.630 1.00 77.19 212 LEU A N 1
ATOM 1637 C CA . LEU A 1 212 ? 3.881 -9.286 -16.748 1.00 77.19 212 LEU A CA 1
ATOM 1638 C C . LEU A 1 212 ? 4.788 -10.519 -16.622 1.00 77.19 212 LEU A C 1
ATOM 1640 O O . LEU A 1 212 ? 5.711 -10.687 -17.419 1.00 77.19 212 LEU A O 1
ATOM 1644 N N . ALA A 1 213 ? 4.492 -11.407 -15.671 1.00 74.81 213 ALA A N 1
ATOM 1645 C CA . ALA A 1 213 ? 5.230 -12.651 -15.462 1.00 74.81 213 ALA A CA 1
ATOM 1646 C C . ALA A 1 213 ? 5.113 -13.619 -16.653 1.00 74.81 213 ALA A C 1
ATOM 1648 O O . ALA A 1 213 ? 6.073 -14.309 -16.989 1.00 74.81 213 ALA A O 1
ATOM 1649 N N . ALA A 1 214 ? 3.945 -13.669 -17.304 1.00 73.25 214 ALA A N 1
ATOM 1650 C CA . ALA A 1 214 ? 3.698 -14.537 -18.453 1.00 73.25 214 ALA A CA 1
ATOM 1651 C C . ALA A 1 214 ? 4.344 -14.023 -19.752 1.00 73.25 214 ALA A C 1
ATOM 1653 O O . ALA A 1 214 ? 4.639 -14.819 -20.643 1.00 73.25 214 ALA A O 1
ATOM 1654 N N . THR A 1 215 ? 4.547 -12.709 -19.881 1.00 69.75 215 THR A N 1
ATOM 1655 C CA . THR A 1 215 ? 5.060 -12.080 -21.109 1.00 69.75 215 THR A CA 1
ATOM 1656 C C . THR A 1 215 ? 6.583 -11.998 -21.180 1.00 69.75 215 THR A C 1
ATOM 1658 O O . THR A 1 215 ? 7.127 -12.019 -22.281 1.00 69.75 215 THR A O 1
ATOM 1661 N N . GLU A 1 216 ? 7.286 -11.977 -20.043 1.00 62.03 216 GLU A N 1
ATOM 1662 C CA . GLU A 1 216 ? 8.758 -12.014 -19.988 1.00 62.03 216 GLU A CA 1
ATOM 1663 C C . GLU A 1 216 ? 9.269 -13.255 -19.215 1.00 62.03 216 GLU A C 1
ATOM 1665 O O . GLU A 1 216 ? 9.795 -13.135 -18.110 1.00 62.03 216 GLU A O 1
ATOM 1670 N N . PRO A 1 217 ? 9.155 -14.477 -19.778 1.00 51.78 217 PRO A N 1
ATOM 1671 C CA . PRO A 1 217 ? 9.480 -15.713 -19.060 1.00 51.78 217 PRO A CA 1
ATOM 1672 C C . PRO A 1 217 ? 10.981 -15.978 -18.837 1.00 51.78 217 PRO A C 1
ATOM 1674 O O . PRO A 1 217 ? 11.312 -16.945 -18.157 1.00 51.78 217 PRO A O 1
ATOM 1677 N N . THR A 1 218 ? 11.891 -15.171 -19.400 1.00 46.88 218 THR A N 1
ATOM 1678 C CA . THR A 1 218 ? 13.306 -15.562 -19.603 1.00 46.88 218 THR A CA 1
ATOM 1679 C C . THR A 1 218 ? 14.338 -14.758 -18.800 1.00 46.88 218 THR A C 1
ATOM 1681 O O . THR A 1 218 ? 15.536 -14.903 -19.045 1.00 46.88 218 THR A O 1
ATOM 1684 N N . SER A 1 219 ? 13.938 -13.901 -17.856 1.00 41.31 219 SER A N 1
ATOM 1685 C CA . SER A 1 219 ? 14.904 -13.019 -17.179 1.00 41.31 219 SER A CA 1
ATOM 1686 C C . SER A 1 219 ? 14.519 -12.611 -15.754 1.00 41.31 219 SER A C 1
ATOM 1688 O O . SER A 1 219 ? 14.236 -11.448 -15.500 1.00 41.31 219 SER A O 1
ATOM 1690 N N . GLY A 1 220 ? 14.609 -13.552 -14.810 1.00 48.50 220 GLY A N 1
ATOM 1691 C CA . GLY A 1 220 ? 14.997 -13.336 -13.404 1.00 48.50 220 GLY A CA 1
ATOM 1692 C C . GLY A 1 220 ? 14.535 -12.047 -12.708 1.00 48.50 220 GLY A C 1
ATOM 1693 O O . GLY A 1 220 ? 15.391 -11.282 -12.252 1.00 48.50 220 GLY A O 1
ATOM 1694 N N . GLY A 1 221 ? 13.223 -11.793 -12.644 1.00 56.22 221 GLY A N 1
ATOM 1695 C CA . GLY A 1 221 ? 12.630 -10.738 -11.807 1.00 56.22 221 GLY A CA 1
ATOM 1696 C C . GLY A 1 221 ? 11.542 -9.898 -12.487 1.00 56.22 221 GLY A C 1
ATOM 1697 O O . GLY A 1 221 ? 11.775 -9.327 -13.550 1.00 56.22 221 GLY A O 1
ATOM 1698 N N . ILE A 1 222 ? 10.386 -9.733 -11.829 1.00 68.12 222 ILE A N 1
ATOM 1699 C CA . ILE A 1 222 ? 9.379 -8.703 -12.151 1.00 68.12 222 ILE A CA 1
ATOM 1700 C C . ILE A 1 222 ? 9.836 -7.356 -11.547 1.00 68.12 222 ILE A C 1
ATOM 1702 O O . ILE A 1 222 ? 9.344 -6.905 -10.508 1.00 68.12 222 ILE A O 1
ATOM 1706 N N . ASP A 1 223 ? 10.828 -6.734 -12.185 1.00 71.44 223 ASP A N 1
ATOM 1707 C CA . ASP A 1 223 ? 11.451 -5.487 -11.725 1.00 71.44 223 ASP A CA 1
ATOM 1708 C C . ASP A 1 223 ? 10.760 -4.261 -12.327 1.00 71.44 223 ASP A C 1
ATOM 1710 O O . ASP A 1 223 ? 10.663 -4.135 -13.550 1.00 71.44 223 ASP A O 1
ATOM 1714 N N . LEU A 1 224 ? 10.384 -3.289 -11.493 1.00 70.69 224 LEU A N 1
ATOM 1715 C CA . LEU A 1 224 ? 9.795 -2.031 -11.959 1.00 70.69 224 LEU A CA 1
ATOM 1716 C C . LEU A 1 224 ? 10.728 -1.300 -12.938 1.00 70.69 224 LEU A C 1
ATOM 1718 O O . LEU A 1 224 ? 10.294 -0.846 -13.995 1.00 70.69 224 LEU A O 1
ATOM 1722 N N . ALA A 1 225 ? 12.025 -1.243 -12.627 1.00 67.50 225 ALA A N 1
ATOM 1723 C CA . ALA A 1 225 ? 13.019 -0.615 -13.494 1.00 67.50 225 ALA A CA 1
ATOM 1724 C C . ALA A 1 225 ? 13.142 -1.288 -14.872 1.00 67.50 225 ALA A C 1
ATOM 1726 O O . ALA A 1 225 ? 13.444 -0.606 -15.847 1.00 67.50 225 ALA A O 1
ATOM 1727 N N . ARG A 1 226 ? 12.892 -2.602 -14.971 1.00 67.81 226 ARG A N 1
ATOM 1728 C CA . ARG A 1 226 ? 12.943 -3.321 -16.252 1.00 67.81 226 ARG A CA 1
ATOM 1729 C C . ARG A 1 226 ? 11.681 -3.104 -17.068 1.00 67.81 226 ARG A C 1
ATOM 1731 O O . ARG A 1 226 ? 11.809 -2.774 -18.243 1.00 67.81 226 ARG A O 1
ATOM 1738 N N . VAL A 1 227 ? 10.509 -3.159 -16.429 1.00 71.19 227 VAL A N 1
ATOM 1739 C CA . VAL A 1 227 ? 9.213 -2.854 -17.066 1.00 71.19 227 VAL A CA 1
ATOM 1740 C C . VAL A 1 227 ? 9.217 -1.459 -17.702 1.00 71.19 227 VAL A C 1
ATOM 1742 O O . VAL A 1 227 ? 8.644 -1.260 -18.767 1.00 71.19 227 VAL A O 1
ATOM 1745 N N . LEU A 1 228 ? 9.904 -0.485 -17.099 1.00 70.88 228 LEU A N 1
ATOM 1746 C CA . LEU A 1 228 ? 10.036 0.866 -17.663 1.00 70.88 228 LEU A CA 1
ATOM 1747 C C . LEU A 1 228 ? 10.968 0.951 -18.885 1.00 70.88 228 LEU A C 1
ATOM 1749 O O . LEU A 1 228 ? 10.938 1.948 -19.605 1.00 70.88 228 LEU A O 1
ATOM 1753 N N . THR A 1 229 ? 11.797 -0.067 -19.119 1.00 70.00 229 THR A N 1
ATOM 1754 C CA . THR A 1 229 ? 12.773 -0.119 -20.219 1.00 70.00 229 THR A CA 1
ATOM 1755 C C . THR A 1 229 ? 12.399 -1.097 -21.333 1.00 70.00 229 THR A C 1
ATOM 1757 O O . THR A 1 229 ? 13.093 -1.124 -22.353 1.00 70.00 229 THR A O 1
ATOM 1760 N N . SER A 1 230 ? 11.333 -1.893 -21.179 1.00 66.44 230 SER A N 1
ATOM 1761 C CA . SER A 1 230 ? 10.962 -2.879 -22.196 1.00 66.44 230 SER A CA 1
ATOM 1762 C C . SER A 1 230 ? 10.463 -2.193 -23.484 1.00 66.44 230 SER A C 1
ATOM 1764 O O . SER A 1 230 ? 9.674 -1.247 -23.426 1.00 66.44 230 SER A O 1
ATOM 1766 N N . PRO A 1 231 ? 10.899 -2.655 -24.672 1.00 62.00 231 PRO A N 1
ATOM 1767 C CA . PRO A 1 231 ? 10.611 -1.990 -25.945 1.00 62.00 231 PRO A CA 1
ATOM 1768 C C . PRO A 1 231 ? 9.176 -2.200 -26.455 1.00 62.00 231 PRO A C 1
ATOM 1770 O O . PRO A 1 231 ? 8.728 -1.455 -27.328 1.00 62.00 231 PRO A O 1
ATOM 1773 N N . ASP A 1 232 ? 8.450 -3.194 -25.935 1.00 71.56 232 ASP A N 1
ATOM 1774 C CA . ASP A 1 232 ? 7.127 -3.571 -26.435 1.00 71.56 232 ASP A CA 1
ATOM 1775 C C . ASP A 1 232 ? 5.994 -2.924 -25.618 1.00 71.56 232 ASP A C 1
ATOM 1777 O O . ASP A 1 232 ? 5.400 -3.507 -24.705 1.00 71.56 232 ASP A O 1
ATOM 1781 N N . ALA A 1 233 ? 5.697 -1.665 -25.948 1.00 65.56 233 ALA A N 1
ATOM 1782 C CA . ALA A 1 233 ? 4.716 -0.845 -25.234 1.00 65.56 233 ALA A CA 1
ATOM 1783 C C . ALA A 1 233 ? 3.291 -1.433 -25.243 1.00 65.56 233 ALA A C 1
ATOM 1785 O O . ALA A 1 233 ? 2.505 -1.163 -24.333 1.00 65.56 233 ALA A O 1
ATOM 1786 N N . ALA A 1 234 ? 2.945 -2.245 -26.249 1.00 66.12 234 ALA A N 1
ATOM 1787 C CA . ALA A 1 234 ? 1.620 -2.854 -26.364 1.00 66.12 234 ALA A CA 1
ATOM 1788 C C . ALA A 1 234 ? 1.369 -3.913 -25.278 1.00 66.12 234 ALA A C 1
ATOM 1790 O O . ALA A 1 234 ? 0.245 -4.048 -24.794 1.00 66.12 234 ALA A O 1
ATOM 1791 N N . VAL A 1 235 ? 2.421 -4.622 -24.865 1.00 69.62 235 VAL A N 1
ATOM 1792 C CA . VAL A 1 235 ? 2.359 -5.684 -23.853 1.00 69.62 235 VAL A CA 1
ATOM 1793 C C . VAL A 1 235 ? 2.289 -5.098 -22.438 1.00 69.62 235 VAL A C 1
ATOM 1795 O O . VAL A 1 235 ? 1.574 -5.620 -21.584 1.00 69.62 235 VAL A O 1
ATOM 1798 N N . ILE A 1 236 ? 2.947 -3.956 -22.207 1.00 75.75 236 ILE A N 1
ATOM 1799 C CA . ILE A 1 236 ? 2.985 -3.262 -20.905 1.00 75.75 236 ILE A CA 1
ATOM 1800 C C . ILE A 1 236 ? 1.710 -2.452 -20.632 1.00 75.75 236 ILE A C 1
ATOM 1802 O O . ILE A 1 236 ? 1.354 -2.222 -19.474 1.00 75.75 236 ILE A O 1
ATOM 1806 N N . LEU A 1 237 ? 0.989 -2.034 -21.677 1.00 80.38 237 LEU A N 1
ATOM 1807 C CA . LEU A 1 237 ? -0.179 -1.164 -21.539 1.00 80.38 237 LEU A CA 1
ATOM 1808 C C . LEU A 1 237 ? -1.261 -1.768 -20.631 1.00 80.38 237 LEU A C 1
ATOM 1810 O O . LEU A 1 237 ? -1.816 -1.067 -19.787 1.00 80.38 237 LEU A O 1
ATOM 1814 N N . ILE A 1 238 ? -1.551 -3.064 -20.778 1.00 81.75 238 ILE A N 1
ATOM 1815 C CA . ILE A 1 238 ? -2.595 -3.739 -19.994 1.00 81.75 238 ILE A CA 1
ATOM 1816 C C . ILE A 1 238 ? -2.209 -3.804 -18.501 1.00 81.75 238 ILE A C 1
ATOM 1818 O O . ILE A 1 238 ? -2.996 -3.325 -17.679 1.00 81.75 238 ILE A O 1
ATOM 1822 N N . PRO A 1 239 ? -1.012 -4.296 -18.115 1.00 81.69 239 PRO A N 1
ATOM 1823 C CA . PRO A 1 239 ? -0.533 -4.208 -16.737 1.00 81.69 239 PRO A CA 1
ATOM 1824 C C . PRO A 1 239 ? -0.507 -2.785 -16.171 1.00 81.69 239 PRO A C 1
ATOM 1826 O O . PRO A 1 239 ? -0.940 -2.572 -15.040 1.00 81.69 239 PRO A O 1
ATOM 1829 N N . ALA A 1 240 ? -0.064 -1.797 -16.953 1.00 80.62 240 ALA A N 1
ATOM 1830 C CA . ALA A 1 240 ? -0.010 -0.403 -16.517 1.00 80.62 240 ALA A CA 1
ATOM 1831 C C . ALA A 1 240 ? -1.407 0.166 -16.217 1.00 80.62 240 ALA A C 1
ATOM 1833 O O . ALA A 1 240 ? -1.593 0.854 -15.214 1.00 80.62 240 ALA A O 1
ATOM 1834 N N . VAL A 1 241 ? -2.409 -0.157 -17.041 1.00 86.06 241 VAL A N 1
ATOM 1835 C CA . VAL A 1 241 ? -3.807 0.240 -16.807 1.00 86.06 241 VAL A CA 1
ATOM 1836 C C . VAL A 1 241 ? -4.372 -0.435 -15.557 1.00 86.06 241 VAL A C 1
ATOM 1838 O O . VAL A 1 241 ? -5.056 0.217 -14.772 1.00 86.06 241 VAL A O 1
ATOM 1841 N N . LEU A 1 242 ? -4.071 -1.716 -15.337 1.00 85.56 242 LEU A N 1
ATOM 1842 C CA . LEU A 1 242 ? -4.533 -2.466 -14.166 1.00 85.56 242 LEU A CA 1
ATOM 1843 C C . LEU A 1 242 ? -3.897 -1.968 -12.855 1.00 85.56 242 LEU A C 1
ATOM 1845 O O . LEU A 1 242 ? -4.602 -1.785 -11.862 1.00 85.56 242 LEU A O 1
ATOM 1849 N N . ILE A 1 243 ? -2.594 -1.670 -12.861 1.00 85.69 243 ILE A N 1
ATOM 1850 C CA . ILE A 1 243 ? -1.900 -1.033 -11.729 1.00 85.69 243 ILE A CA 1
ATOM 1851 C C . ILE A 1 243 ? -2.428 0.392 -11.514 1.00 85.69 243 ILE A C 1
ATOM 1853 O O . ILE A 1 243 ? -2.688 0.795 -10.380 1.00 85.69 243 ILE A O 1
ATOM 1857 N N . GLY A 1 244 ? -2.655 1.148 -12.591 1.00 83.81 2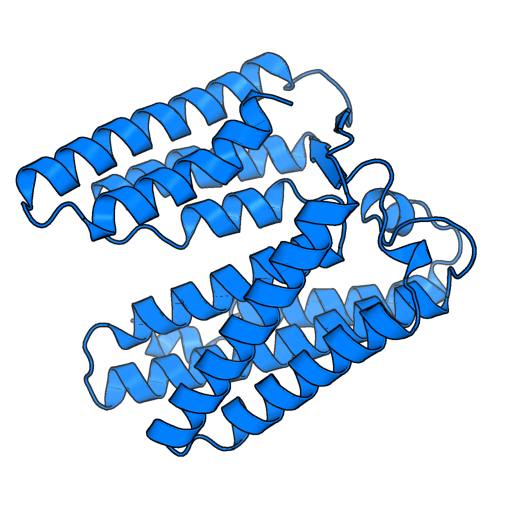44 GLY A N 1
ATOM 1858 C CA . GLY A 1 244 ? -3.256 2.481 -12.531 1.00 83.81 244 GLY A CA 1
ATOM 1859 C C . GLY A 1 244 ? -4.656 2.454 -11.919 1.00 83.81 244 GLY A C 1
ATOM 1860 O O . GLY A 1 244 ? -4.981 3.283 -11.073 1.00 83.81 244 GLY A O 1
ATOM 1861 N N . PHE A 1 245 ? -5.463 1.455 -12.269 1.00 87.06 245 PHE A N 1
ATOM 1862 C CA . PHE A 1 245 ? -6.770 1.223 -11.668 1.00 87.06 245 PHE A CA 1
ATOM 1863 C C . PHE A 1 245 ? -6.672 0.928 -10.163 1.00 87.06 245 PHE A C 1
ATOM 1865 O O . PHE A 1 245 ? -7.395 1.543 -9.376 1.00 87.06 245 PHE A O 1
ATOM 1872 N N . ALA A 1 246 ? -5.730 0.076 -9.744 1.00 85.38 246 ALA A N 1
ATOM 1873 C CA . ALA A 1 246 ? -5.446 -0.149 -8.327 1.00 85.38 246 ALA A CA 1
ATOM 1874 C C . ALA A 1 246 ? -5.064 1.163 -7.611 1.00 85.38 246 ALA A C 1
ATOM 1876 O O . ALA A 1 246 ? -5.591 1.472 -6.539 1.00 85.38 246 ALA A O 1
ATOM 1877 N N . GLY A 1 247 ? -4.228 1.993 -8.242 1.00 84.12 247 GLY A N 1
ATOM 1878 C CA . GLY A 1 247 ? 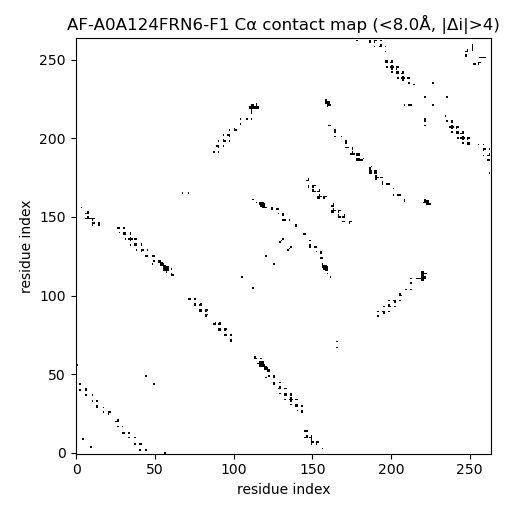-3.869 3.322 -7.747 1.00 84.12 247 GLY A CA 1
ATOM 1879 C C . GLY A 1 247 ? -5.069 4.258 -7.588 1.00 84.12 247 GLY A C 1
ATOM 1880 O O . GLY A 1 247 ? -5.225 4.873 -6.537 1.00 84.12 247 GLY A O 1
ATOM 1881 N N . ILE A 1 248 ? -5.965 4.314 -8.577 1.00 85.19 248 ILE A N 1
ATOM 1882 C CA . ILE A 1 248 ? -7.195 5.126 -8.535 1.00 85.19 248 ILE A CA 1
ATOM 1883 C C . ILE A 1 248 ? -8.089 4.704 -7.364 1.00 85.19 248 ILE A C 1
ATOM 1885 O O . ILE A 1 248 ? -8.596 5.567 -6.642 1.00 85.19 248 ILE A O 1
ATOM 1889 N N . THR A 1 249 ? -8.263 3.394 -7.150 1.00 82.69 249 THR A N 1
ATOM 1890 C CA . THR A 1 249 ? -9.085 2.884 -6.040 1.00 82.69 249 THR A CA 1
ATOM 1891 C C . THR A 1 249 ? -8.517 3.265 -4.673 1.00 82.69 249 THR A C 1
ATOM 1893 O O . THR A 1 249 ? -9.271 3.711 -3.803 1.00 82.69 249 THR A O 1
ATOM 1896 N N . LYS A 1 250 ? -7.189 3.192 -4.510 1.00 81.94 250 LYS A N 1
ATOM 1897 C CA . LYS A 1 250 ? -6.505 3.479 -3.244 1.00 81.94 250 LYS A CA 1
ATOM 1898 C C . LYS A 1 250 ? -6.322 4.970 -2.970 1.00 81.94 250 LYS A C 1
ATOM 1900 O O . LYS A 1 250 ? -6.366 5.391 -1.820 1.00 81.94 250 LYS A O 1
ATOM 1905 N N . ALA A 1 251 ? -6.189 5.780 -4.017 1.00 81.25 251 ALA A N 1
ATOM 1906 C CA . ALA A 1 251 ? -6.164 7.239 -3.930 1.00 81.25 251 ALA A CA 1
ATOM 1907 C C . ALA A 1 251 ? -7.563 7.860 -3.742 1.00 81.25 251 ALA A C 1
ATOM 1909 O O . ALA A 1 251 ? -7.675 9.081 -3.655 1.00 81.25 251 ALA A O 1
ATOM 1910 N N . ALA A 1 252 ? -8.626 7.043 -3.702 1.00 80.50 252 ALA A N 1
ATOM 1911 C CA . ALA A 1 252 ? -10.013 7.491 -3.572 1.00 80.50 252 ALA A CA 1
ATOM 1912 C C . ALA A 1 252 ? -10.427 8.526 -4.644 1.00 80.50 252 ALA A C 1
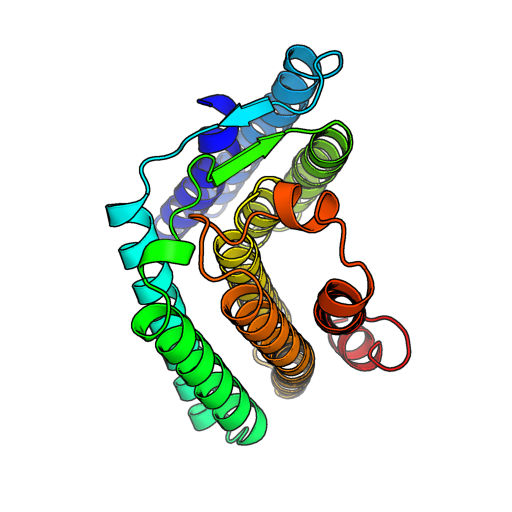ATOM 1914 O O . ALA A 1 252 ? -11.206 9.444 -4.379 1.00 80.50 252 ALA A O 1
ATOM 1915 N N . LEU A 1 253 ? -9.918 8.382 -5.873 1.00 79.69 253 LEU A N 1
ATOM 1916 C CA . LEU A 1 253 ? -10.298 9.235 -7.003 1.00 79.69 253 LEU A CA 1
ATOM 1917 C C . LEU A 1 253 ? -11.717 8.897 -7.487 1.00 79.69 253 LEU A C 1
ATOM 1919 O O . LEU A 1 253 ? -12.188 7.773 -7.321 1.00 79.69 253 LEU A O 1
ATOM 1923 N N . MET A 1 254 ? -12.417 9.853 -8.109 1.00 72.75 254 MET A N 1
ATOM 1924 C CA . MET A 1 254 ? -13.740 9.605 -8.709 1.00 72.75 254 MET A CA 1
ATOM 1925 C C . MET A 1 254 ? -13.643 8.488 -9.763 1.00 72.75 254 MET A C 1
ATOM 1927 O O . MET A 1 254 ? -12.765 8.570 -10.623 1.00 72.75 254 MET A O 1
ATOM 1931 N N . PRO A 1 255 ? -14.519 7.460 -9.742 1.00 75.88 255 PRO A N 1
ATOM 1932 C CA . PRO A 1 255 ? -15.763 7.302 -8.965 1.00 75.88 255 PRO A CA 1
ATOM 1933 C C . PRO A 1 255 ? -15.631 6.568 -7.607 1.00 75.88 255 PRO A C 1
ATOM 1935 O O . PRO A 1 255 ? -16.633 6.330 -6.934 1.00 75.88 255 PRO A O 1
ATOM 1938 N N . PHE A 1 256 ? -14.423 6.200 -7.180 1.00 76.88 256 PHE A N 1
ATOM 1939 C CA . PHE A 1 256 ? -14.145 5.394 -5.982 1.00 76.88 256 PHE A CA 1
ATOM 1940 C C . PHE A 1 256 ? -13.950 6.215 -4.693 1.00 76.88 256 PHE A C 1
ATOM 1942 O O . PHE A 1 256 ? -13.532 5.673 -3.678 1.00 76.88 256 PHE A O 1
ATOM 1949 N N . SER A 1 257 ? -14.303 7.502 -4.677 1.00 77.81 257 SER A N 1
ATOM 1950 C CA . SER A 1 257 ? -14.134 8.397 -3.516 1.00 77.81 257 SER A CA 1
ATOM 1951 C C . SER A 1 257 ? -15.069 8.108 -2.333 1.00 77.81 257 SER A C 1
ATOM 1953 O O . SER A 1 257 ? -14.849 8.584 -1.220 1.00 77.81 257 SER A O 1
ATOM 1955 N N . SER A 1 258 ? -16.125 7.320 -2.550 1.00 74.94 258 SER A N 1
ATOM 1956 C CA . SER A 1 258 ? -17.202 7.126 -1.567 1.00 74.94 258 SER A CA 1
ATOM 1957 C C . SER A 1 258 ? -16.780 6.450 -0.256 1.00 74.94 258 SER A C 1
ATOM 1959 O O . SER A 1 258 ? -17.481 6.605 0.744 1.00 74.94 258 SER A O 1
ATOM 1961 N N . TRP A 1 259 ? -15.661 5.717 -0.229 1.00 73.62 259 TRP A N 1
ATOM 1962 C CA . TRP A 1 259 ? -15.146 5.140 1.016 1.00 73.62 259 TRP A CA 1
ATOM 1963 C C . TRP A 1 259 ? -14.411 6.166 1.882 1.00 73.62 259 TRP A C 1
ATOM 1965 O O . TRP A 1 259 ? -14.479 6.065 3.103 1.00 73.62 259 TRP A O 1
ATOM 1975 N N . LEU A 1 260 ? -13.783 7.180 1.275 1.00 76.00 260 LEU A N 1
ATOM 1976 C CA . LEU A 1 260 ? -13.076 8.239 1.999 1.00 76.00 260 LEU A CA 1
ATOM 1977 C C . LEU A 1 260 ? -14.048 9.092 2.823 1.00 76.00 260 LEU A C 1
ATOM 1979 O O . LEU A 1 260 ? -13.758 9.423 3.966 1.00 76.00 260 LEU A O 1
ATOM 1983 N N . LEU A 1 261 ? -15.233 9.379 2.274 1.00 74.56 261 LEU A N 1
ATOM 1984 C CA . LEU A 1 261 ? -16.288 10.114 2.984 1.00 74.56 261 LEU A CA 1
ATOM 1985 C C . LEU A 1 261 ? -16.840 9.355 4.198 1.00 74.56 261 LEU A C 1
ATOM 1987 O O . LEU A 1 261 ? -17.327 9.989 5.121 1.00 74.56 261 LEU A O 1
ATOM 1991 N N . GLY A 1 262 ? -16.790 8.019 4.191 1.00 65.69 262 GLY A N 1
ATOM 1992 C CA . GLY A 1 262 ? -17.197 7.200 5.337 1.00 65.69 262 GLY A CA 1
ATOM 1993 C C . GLY A 1 262 ? -16.074 6.948 6.348 1.00 65.69 262 GLY A C 1
ATOM 1994 O O . GLY A 1 262 ? -16.329 6.386 7.410 1.00 65.69 262 GLY A O 1
ATOM 1995 N N . ALA A 1 263 ? -14.833 7.299 6.007 1.00 65.56 263 ALA A N 1
ATOM 1996 C CA . ALA A 1 263 ? -13.677 7.142 6.884 1.00 65.56 263 ALA A CA 1
ATOM 1997 C C . ALA A 1 263 ? -13.486 8.328 7.851 1.00 65.56 263 ALA A C 1
ATOM 1999 O O . ALA A 1 263 ? -12.686 8.214 8.780 1.00 65.56 263 ALA A O 1
ATOM 2000 N N . MET A 1 264 ? -14.193 9.441 7.618 1.00 71.12 264 MET A N 1
ATOM 2001 C CA . MET A 1 264 ? -14.266 10.626 8.484 1.00 71.12 264 MET A CA 1
ATOM 2002 C C . MET A 1 264 ? -15.486 10.554 9.397 1.00 71.12 264 MET A C 1
ATOM 2004 O O . MET A 1 264 ? -15.354 10.998 10.558 1.00 71.12 264 MET A O 1
#